Protein AF-A0A834PKC4-F1 (afdb_monomer_lite)

pLDDT: mean 79.78, std 15.88, range [33.0, 98.5]

Foldseek 3Di:
DDDDPDPPDDDDDWDWDPADDPLLCQFCVQAQHQDPPRDHHTDTDDDDDPDDDDDDDDDDDDPPPDDDDDDDDDDDDDDDDDDPVLSNDDQAAWADWDKAPWDKDFDDDDDPDDFGKIFIKIKIFTDDDLVFFQWKWKWKDKDWPDPDPPDDPPPDDDTHTDDIGSDRMDIRGGDIHGAADVPTKIKMKMKIHTQGPRRTGDDSVRIDIDMDIGHGDD

Structure (mmCIF, N/CA/C/O backbone):
data_AF-A0A834PKC4-F1
#
_entry.id   AF-A0A834PKC4-F1
#
loop_
_atom_site.group_PDB
_atom_site.id
_atom_site.type_symbol
_atom_site.label_atom_id
_atom_site.label_alt_id
_atom_site.label_comp_id
_atom_site.label_asym_id
_atom_site.label_entity_id
_atom_site.label_seq_id
_atom_site.pdbx_PDB_ins_code
_atom_site.Cartn_x
_atom_site.Cartn_y
_atom_site.Cartn_z
_atom_site.occupancy
_atom_site.B_iso_or_equiv
_atom_site.auth_seq_id
_atom_site.auth_comp_id
_atom_site.auth_asym_id
_atom_site.auth_atom_id
_atom_site.pdbx_PDB_model_num
ATOM 1 N N . MET A 1 1 ? -49.891 11.791 19.265 1.00 41.22 1 MET A N 1
ATOM 2 C CA . MET A 1 1 ? -48.703 10.969 18.957 1.00 41.22 1 MET A CA 1
ATOM 3 C C . MET A 1 1 ? -47.891 10.844 20.233 1.00 41.22 1 MET A C 1
ATOM 5 O O . MET A 1 1 ? -47.492 11.883 20.748 1.00 41.22 1 MET A O 1
ATOM 9 N N . PRO A 1 2 ? -47.728 9.642 20.800 1.00 39.84 2 PRO A N 1
ATOM 10 C CA . PRO A 1 2 ? -46.801 9.452 21.909 1.00 39.84 2 PRO A CA 1
ATOM 11 C C . PRO A 1 2 ? -45.357 9.636 21.403 1.00 39.84 2 PRO A C 1
ATOM 13 O O . PRO A 1 2 ? -45.098 9.370 20.225 1.00 39.84 2 PRO A O 1
ATOM 16 N N . PRO A 1 3 ? -44.422 10.110 22.243 1.00 45.22 3 PRO A N 1
ATOM 17 C CA . PRO A 1 3 ? -43.013 10.159 21.879 1.00 45.22 3 PRO A CA 1
ATOM 18 C C . PRO A 1 3 ? -42.488 8.734 21.660 1.00 45.22 3 PRO A C 1
ATOM 20 O O . PRO A 1 3 ? -42.794 7.826 22.432 1.00 45.22 3 PRO A O 1
ATOM 23 N N . SER A 1 4 ? -41.719 8.550 20.584 1.00 45.91 4 SER A N 1
ATOM 24 C CA . SER A 1 4 ? -40.957 7.327 20.309 1.00 45.91 4 SER A CA 1
ATOM 25 C C . SER A 1 4 ? -40.147 6.928 21.548 1.00 45.91 4 SER A C 1
ATOM 27 O O . SER A 1 4 ? -39.564 7.819 22.174 1.00 45.91 4 SER A O 1
ATOM 29 N N . PRO A 1 5 ? -40.069 5.634 21.916 1.00 46.75 5 PRO A N 1
ATOM 30 C CA . PRO A 1 5 ? -39.161 5.207 22.969 1.00 46.75 5 PRO A CA 1
ATOM 31 C C . PRO A 1 5 ? -37.746 5.643 22.587 1.00 46.75 5 PRO A C 1
ATOM 33 O O . PRO A 1 5 ? -37.310 5.439 21.453 1.00 46.75 5 PRO A O 1
ATOM 36 N N . ALA A 1 6 ? -37.065 6.309 23.518 1.00 50.81 6 ALA A N 1
ATOM 37 C CA . ALA A 1 6 ? -35.657 6.631 23.379 1.00 50.81 6 ALA A CA 1
ATOM 38 C C . ALA A 1 6 ? -34.903 5.322 23.127 1.00 50.81 6 ALA A C 1
ATOM 40 O O . ALA A 1 6 ? -35.025 4.389 23.923 1.00 50.81 6 ALA A O 1
ATOM 41 N N . GLU A 1 7 ? -34.165 5.245 22.019 1.00 50.69 7 GLU A N 1
ATOM 42 C CA . GLU A 1 7 ? -33.223 4.157 21.777 1.00 50.69 7 GLU A CA 1
ATOM 43 C C . GLU A 1 7 ? -32.269 4.105 22.975 1.00 50.69 7 GLU A C 1
ATOM 45 O O . GLU A 1 7 ? -31.420 4.976 23.171 1.00 50.69 7 GLU A O 1
ATOM 50 N N . THR A 1 8 ? -32.451 3.116 23.846 1.00 49.31 8 THR A N 1
ATOM 51 C CA . THR A 1 8 ? -31.577 2.863 24.987 1.00 49.31 8 THR A CA 1
ATOM 52 C C . THR A 1 8 ? -30.277 2.265 24.464 1.00 49.31 8 THR A C 1
ATOM 54 O O . THR A 1 8 ? -30.037 1.062 24.541 1.00 49.31 8 THR A O 1
ATOM 57 N N . GLY A 1 9 ? -29.424 3.119 23.896 1.00 59.81 9 GLY A N 1
ATOM 58 C CA . GLY A 1 9 ? -28.072 2.754 23.500 1.00 59.81 9 GLY A CA 1
ATOM 59 C C . GLY A 1 9 ? -27.293 2.256 24.717 1.00 59.81 9 GLY A C 1
ATOM 60 O O . GLY A 1 9 ? -27.027 3.011 25.655 1.00 59.81 9 GLY A O 1
ATOM 61 N N . SER A 1 10 ? -26.938 0.971 24.726 1.00 70.12 10 SER A N 1
ATOM 62 C CA . SER A 1 10 ? -26.064 0.405 25.753 1.00 70.12 10 SER A CA 1
ATOM 63 C C . SER A 1 10 ? -24.640 0.912 25.535 1.00 70.12 10 SER A C 1
ATOM 65 O O . SER A 1 10 ? -24.034 0.661 24.494 1.00 70.12 10 SER A O 1
ATOM 67 N N . ARG A 1 11 ? -24.095 1.645 26.511 1.00 76.62 11 ARG A N 1
ATOM 68 C CA . ARG A 1 11 ? -22.695 2.085 26.486 1.00 76.62 11 ARG A CA 1
ATOM 69 C C . ARG A 1 11 ? -21.809 0.982 27.042 1.00 76.62 11 ARG A C 1
ATOM 71 O O . ARG A 1 11 ? -21.933 0.619 28.210 1.00 76.62 11 ARG A O 1
ATOM 78 N N . GLN A 1 12 ? -20.883 0.495 26.226 1.00 77.81 12 GLN A N 1
ATOM 79 C CA . GLN A 1 12 ? -19.894 -0.491 26.648 1.00 77.81 12 GLN A CA 1
ATOM 80 C C . GLN A 1 12 ? -18.545 0.181 26.912 1.00 77.81 12 GLN A C 1
ATOM 82 O O . GLN A 1 12 ? -18.039 0.934 26.083 1.00 77.81 12 GLN A O 1
ATOM 87 N N . SER A 1 13 ? -17.964 -0.098 28.080 1.00 80.88 13 SER A N 1
ATOM 88 C CA . SER A 1 13 ? -16.590 0.286 28.403 1.00 80.88 13 SER A CA 1
ATOM 89 C C . SER A 1 13 ? -15.676 -0.893 28.100 1.00 80.88 13 SER A C 1
ATOM 91 O O . SER A 1 13 ? -15.811 -1.953 28.710 1.00 80.88 13 SER A O 1
ATOM 93 N N . LEU A 1 14 ? -14.777 -0.720 27.134 1.00 84.75 14 LEU A N 1
ATOM 94 C CA . LEU A 1 14 ? -13.896 -1.785 26.669 1.00 84.75 14 LEU A CA 1
ATOM 95 C C . LEU A 1 14 ? -12.545 -1.718 27.375 1.00 84.75 14 LEU A C 1
ATOM 97 O O . LEU A 1 14 ? -11.978 -0.643 27.579 1.00 84.75 14 LEU A O 1
ATOM 101 N N . GLN A 1 15 ? -12.009 -2.888 27.706 1.00 83.94 15 GLN A N 1
ATOM 102 C CA . GLN A 1 15 ? -10.646 -3.025 28.203 1.00 83.94 15 GLN A CA 1
ATOM 103 C C . GLN A 1 15 ? -9.714 -3.420 27.054 1.00 83.94 15 GLN A C 1
ATOM 105 O O . GLN A 1 15 ? -10.109 -4.207 26.190 1.00 83.94 15 GLN A O 1
ATOM 110 N N . PRO A 1 16 ? -8.486 -2.876 27.011 1.00 85.12 16 PRO A N 1
ATOM 111 C CA . PRO A 1 16 ? -7.530 -3.242 25.983 1.00 85.12 16 PRO A CA 1
ATOM 112 C C . PRO A 1 16 ? -7.091 -4.698 26.163 1.00 85.12 16 PRO A C 1
ATOM 114 O O . PRO A 1 16 ? -6.775 -5.142 27.271 1.00 85.12 16 PRO A O 1
ATOM 117 N N . LEU A 1 17 ? -7.024 -5.419 25.049 1.00 82.81 17 LEU A N 1
ATOM 118 C CA . LEU A 1 17 ? -6.468 -6.762 24.991 1.00 82.81 17 LEU A CA 1
ATOM 119 C C . LEU A 1 17 ? -4.980 -6.718 25.355 1.00 82.81 17 LEU A C 1
ATOM 121 O O . LEU A 1 17 ? -4.228 -5.896 24.830 1.00 82.81 17 LEU A O 1
ATOM 125 N N . GLN A 1 18 ? -4.557 -7.622 26.242 1.00 76.50 18 GLN A N 1
ATOM 126 C CA . GLN A 1 18 ? -3.145 -7.779 26.614 1.00 76.50 18 GLN A CA 1
ATOM 127 C C . GLN A 1 18 ? -2.354 -8.523 25.535 1.00 76.50 18 GLN A C 1
ATOM 129 O O . GLN A 1 18 ? -1.182 -8.241 25.308 1.00 76.50 18 GLN A O 1
ATOM 134 N N . VAL A 1 19 ? -3.011 -9.471 24.866 1.00 71.19 19 VAL A N 1
ATOM 135 C CA . VAL A 1 19 ? -2.454 -10.277 23.780 1.00 71.19 19 VAL A CA 1
ATOM 136 C C . VAL A 1 19 ? -3.507 -10.344 22.674 1.00 71.19 19 VAL A C 1
ATOM 138 O O . VAL A 1 19 ? -4.692 -10.498 22.983 1.00 71.19 19 VAL A O 1
ATOM 141 N N . PRO A 1 20 ? -3.124 -10.211 21.396 1.00 70.50 20 PRO A N 1
ATOM 142 C CA . PRO A 1 20 ? -4.059 -10.401 20.296 1.00 70.50 20 PRO A CA 1
ATOM 143 C C . PRO A 1 20 ? -4.623 -11.833 20.270 1.00 70.50 20 PRO A C 1
ATOM 145 O O . PRO A 1 20 ? -3.893 -12.778 20.583 1.00 70.50 20 PRO A O 1
ATOM 148 N N . PRO A 1 21 ? -5.879 -12.036 19.828 1.00 72.88 21 PRO A N 1
ATOM 149 C CA . PRO A 1 21 ? -6.411 -13.374 19.593 1.00 72.88 21 PRO A CA 1
ATOM 150 C C . PRO A 1 21 ? -5.498 -14.148 18.636 1.00 72.88 21 PRO A C 1
ATOM 152 O O . PRO A 1 21 ? -5.042 -13.594 17.637 1.00 72.88 21 PRO A O 1
ATOM 155 N N . THR A 1 22 ? -5.235 -15.430 18.906 1.00 71.88 22 THR A N 1
ATOM 156 C CA . THR A 1 22 ? -4.208 -16.220 18.194 1.00 71.88 22 THR A CA 1
ATOM 157 C C . THR A 1 22 ? -4.381 -16.201 16.675 1.00 71.88 22 THR A C 1
ATOM 159 O O . THR A 1 22 ? -3.409 -16.055 15.940 1.00 71.88 22 THR A O 1
ATOM 162 N N . LYS A 1 23 ? -5.627 -16.275 16.191 1.00 71.25 23 LYS A N 1
ATOM 163 C CA . LYS A 1 23 ? -5.936 -16.232 14.752 1.00 71.25 23 LYS A CA 1
ATOM 164 C C . LYS A 1 23 ? -5.667 -14.862 14.114 1.00 71.25 23 LYS A C 1
ATOM 166 O O . LYS A 1 23 ? -5.425 -14.777 12.916 1.00 71.25 23 LYS A O 1
ATOM 171 N N . LEU A 1 24 ? -5.662 -13.803 14.921 1.00 73.06 24 LEU A N 1
ATOM 172 C CA . LEU A 1 24 ? -5.385 -12.429 14.516 1.00 73.06 24 LEU A CA 1
ATOM 173 C C . LEU A 1 24 ? -3.942 -12.014 14.802 1.00 73.06 24 LEU A C 1
ATOM 175 O O . LEU A 1 24 ? -3.566 -10.903 14.447 1.00 73.06 24 LEU A O 1
ATOM 179 N N . ALA A 1 25 ? -3.109 -12.875 15.396 1.00 71.12 25 ALA A N 1
ATOM 180 C CA . ALA A 1 25 ? -1.737 -12.536 15.780 1.00 71.12 25 ALA A CA 1
ATOM 181 C C . ALA A 1 25 ? -0.885 -12.040 14.598 1.00 71.12 25 ALA A C 1
ATOM 183 O O . ALA A 1 25 ? -0.037 -11.171 14.778 1.00 71.12 25 ALA A O 1
ATOM 184 N N . ARG A 1 26 ? -1.159 -12.510 13.373 1.00 66.31 26 ARG A N 1
ATOM 185 C CA . ARG A 1 26 ? -0.503 -12.007 12.152 1.00 66.31 26 ARG A CA 1
ATOM 186 C C . ARG A 1 26 ? -0.765 -10.515 11.878 1.00 66.31 26 ARG A C 1
ATOM 188 O O . ARG A 1 26 ? 0.066 -9.864 11.258 1.00 66.31 26 ARG A O 1
ATOM 195 N N . TRP A 1 27 ? -1.891 -9.976 12.349 1.00 67.69 27 TRP A N 1
ATOM 196 C CA . TRP A 1 27 ? -2.332 -8.591 12.125 1.00 67.69 27 TRP A CA 1
ATOM 197 C C . TRP A 1 27 ? -2.190 -7.728 13.376 1.00 67.69 27 TRP A C 1
ATOM 199 O O . TRP A 1 27 ? -1.753 -6.582 13.334 1.00 67.69 27 TRP A O 1
ATOM 209 N N . ALA A 1 28 ? -2.537 -8.320 14.509 1.00 70.00 28 ALA A N 1
ATOM 210 C CA . ALA A 1 28 ? -2.620 -7.706 15.817 1.00 70.00 28 ALA A CA 1
ATOM 211 C C . ALA A 1 28 ? -1.374 -8.016 16.676 1.00 70.00 28 ALA A C 1
ATOM 213 O O . ALA A 1 28 ? -1.313 -7.650 17.844 1.00 70.00 28 ALA A O 1
ATOM 214 N N . GLY A 1 29 ? -0.340 -8.648 16.106 1.00 65.69 29 GLY A N 1
ATOM 215 C CA . GLY A 1 29 ? 0.898 -9.040 16.797 1.00 65.69 29 GLY A CA 1
ATOM 216 C C . GLY A 1 29 ? 1.658 -7.893 17.466 1.00 65.69 29 GLY A C 1
ATOM 217 O O . GLY A 1 29 ? 2.464 -8.132 18.358 1.00 65.69 29 GLY A O 1
ATOM 218 N N . ARG A 1 30 ? 1.375 -6.647 17.068 1.00 69.81 30 ARG A N 1
ATOM 219 C CA . ARG A 1 30 ? 1.953 -5.428 17.653 1.00 69.81 30 ARG A CA 1
ATOM 220 C C . ARG A 1 30 ? 1.010 -4.696 18.617 1.00 69.81 30 ARG A C 1
ATOM 222 O O . ARG A 1 30 ? 1.368 -3.628 19.106 1.00 69.81 30 ARG A O 1
ATOM 229 N N . CYS A 1 31 ? -0.188 -5.222 18.890 1.00 74.94 31 CYS A N 1
ATOM 230 C CA . CYS A 1 31 ? -1.100 -4.627 19.870 1.00 74.94 31 CYS A CA 1
ATOM 231 C C . CYS A 1 31 ? -0.425 -4.583 21.248 1.00 74.94 31 CYS A C 1
ATOM 233 O O . CYS A 1 31 ? 0.175 -5.558 21.690 1.00 74.94 31 CYS A O 1
ATOM 235 N N . GLY A 1 32 ? -0.502 -3.433 21.911 1.00 71.19 32 GLY A N 1
ATOM 236 C CA . GLY A 1 32 ? 0.151 -3.177 23.193 1.00 71.19 32 GLY A CA 1
ATOM 237 C C . GLY A 1 32 ? 1.653 -2.891 23.094 1.00 71.19 32 GLY A C 1
ATOM 238 O O . GLY A 1 32 ? 2.234 -2.440 24.078 1.00 71.19 32 GLY A O 1
ATOM 239 N N . GLN A 1 33 ? 2.283 -3.087 21.929 1.00 74.12 33 GLN A N 1
ATOM 240 C CA . GLN A 1 33 ? 3.710 -2.837 21.741 1.00 74.12 33 GLN A CA 1
ATOM 241 C C . GLN A 1 33 ? 3.982 -1.418 21.216 1.00 74.12 33 GLN A C 1
ATOM 243 O O . GLN A 1 33 ? 3.206 -0.890 20.410 1.00 74.12 33 GLN A O 1
ATOM 248 N N . PRO A 1 34 ? 5.106 -0.795 21.615 1.00 78.81 34 PRO A N 1
ATOM 249 C CA . PRO A 1 34 ? 5.558 0.453 21.018 1.00 78.81 34 PRO A CA 1
ATOM 250 C C . PRO A 1 34 ? 5.833 0.295 19.516 1.00 78.81 34 PRO A C 1
ATOM 252 O O . PRO A 1 34 ? 6.519 -0.625 19.061 1.00 78.81 34 PRO A O 1
ATOM 255 N N . LEU A 1 35 ? 5.309 1.227 18.732 1.00 77.88 35 LEU A N 1
ATOM 256 C CA . LEU A 1 35 ? 5.615 1.416 17.324 1.00 77.88 35 LEU A CA 1
ATOM 257 C C . LEU A 1 35 ? 6.712 2.483 17.163 1.00 77.88 35 LEU A C 1
ATOM 259 O O . LEU A 1 35 ? 7.095 3.184 18.103 1.00 77.88 35 LEU A O 1
ATOM 263 N N . SER A 1 36 ? 7.225 2.627 15.940 1.00 78.50 36 SER A N 1
ATOM 264 C CA . SER A 1 36 ? 8.202 3.667 15.603 1.00 78.50 36 SER A CA 1
ATOM 265 C C . SER A 1 36 ? 7.669 5.058 15.949 1.00 78.50 36 SER A C 1
ATOM 267 O O . SER A 1 36 ? 6.513 5.359 15.659 1.00 78.50 36 SER A O 1
ATOM 269 N N . GLY A 1 37 ? 8.511 5.917 16.523 1.00 80.94 37 GLY A N 1
ATOM 270 C CA . GLY A 1 37 ? 8.122 7.287 16.876 1.00 80.94 37 GLY A CA 1
ATOM 271 C C . GLY A 1 37 ? 7.228 7.398 18.116 1.00 80.94 37 GLY A C 1
ATOM 272 O O . GLY A 1 37 ? 6.557 8.411 18.277 1.00 80.94 37 GLY A O 1
ATOM 273 N N . GLY A 1 38 ? 7.194 6.373 18.977 1.00 84.44 38 GLY A N 1
ATOM 274 C CA . GLY A 1 38 ? 6.465 6.408 20.252 1.00 84.44 38 GLY A CA 1
ATOM 275 C C . GLY A 1 38 ? 4.956 6.176 20.136 1.00 84.44 38 GLY A C 1
ATOM 276 O O . GLY A 1 38 ? 4.241 6.301 21.128 1.00 84.44 38 GLY A O 1
ATOM 277 N N . TRP A 1 39 ? 4.461 5.826 18.946 1.00 87.25 39 TRP A N 1
ATOM 278 C CA . TRP A 1 39 ? 3.071 5.425 18.742 1.00 87.25 39 TRP A CA 1
ATOM 279 C C . TRP A 1 39 ? 2.774 4.101 19.450 1.00 87.25 39 TRP A C 1
ATOM 281 O O . TRP A 1 39 ? 3.638 3.236 19.545 1.00 87.25 39 TRP A O 1
ATOM 291 N N . ILE A 1 40 ? 1.545 3.917 19.927 1.00 84.75 40 ILE A N 1
ATOM 292 C CA . ILE A 1 40 ? 1.094 2.666 20.547 1.00 84.75 40 ILE A CA 1
ATOM 293 C C . ILE A 1 40 ? -0.209 2.266 19.871 1.00 84.75 40 ILE A C 1
ATOM 295 O O . ILE A 1 40 ? -1.131 3.075 19.781 1.00 84.75 40 ILE A O 1
ATOM 299 N N . GLN A 1 41 ? -0.296 1.014 19.431 1.00 84.56 41 GLN A N 1
ATOM 300 C CA . GLN A 1 41 ? -1.545 0.431 18.954 1.00 84.56 41 GLN A CA 1
ATOM 301 C C . GLN A 1 41 ? -2.208 -0.329 20.099 1.00 84.56 41 GLN A C 1
ATOM 303 O O . GLN A 1 41 ? -1.561 -1.129 20.773 1.00 84.56 41 GLN A O 1
ATOM 308 N N . ARG A 1 42 ? -3.502 -0.102 20.323 1.00 86.44 42 ARG A N 1
ATOM 309 C CA . ARG A 1 42 ? -4.305 -0.870 21.282 1.00 86.44 42 ARG A CA 1
ATOM 310 C C . ARG A 1 42 ? -5.474 -1.507 20.564 1.00 86.44 42 ARG A C 1
ATOM 312 O O . ARG A 1 42 ? -6.041 -0.915 19.654 1.00 86.44 42 ARG A O 1
ATOM 319 N N . CYS A 1 43 ? -5.805 -2.714 20.991 1.00 85.19 43 CYS A N 1
ATOM 320 C CA . CYS A 1 43 ? -6.824 -3.535 20.367 1.00 85.19 43 CYS A CA 1
ATOM 321 C C . CYS A 1 43 ? -7.857 -3.875 21.431 1.00 85.19 43 CYS A C 1
ATOM 323 O O . CYS A 1 43 ? -7.501 -4.147 22.577 1.00 85.19 43 CYS A O 1
ATOM 325 N N . TYR A 1 44 ? -9.123 -3.798 21.056 1.00 87.44 44 TYR A N 1
ATOM 326 C CA . TYR A 1 44 ? -10.259 -3.985 21.942 1.00 87.44 44 TYR A CA 1
ATOM 327 C C . TYR A 1 44 ? -11.175 -4.992 21.268 1.00 87.44 44 TYR A C 1
ATOM 329 O O . TYR A 1 44 ? -11.467 -4.853 20.082 1.00 87.44 44 TYR A O 1
ATOM 337 N N . GLU A 1 45 ? -11.594 -6.012 22.004 1.00 86.75 45 GLU A N 1
ATOM 338 C CA . GLU A 1 45 ? -12.605 -6.942 21.518 1.00 86.75 45 GLU A CA 1
ATOM 339 C C . GLU A 1 45 ? -13.977 -6.450 21.959 1.00 86.75 45 GLU A C 1
ATOM 341 O O . GLU A 1 45 ? -14.179 -6.083 23.119 1.00 86.75 45 GLU A O 1
ATOM 346 N N . VAL A 1 46 ? -14.920 -6.448 21.024 1.00 85.62 46 VAL A N 1
ATOM 347 C CA . VAL A 1 46 ? -16.316 -6.152 21.304 1.00 85.62 46 VAL A CA 1
ATOM 348 C C . VAL A 1 46 ? -17.177 -7.240 20.673 1.00 85.62 46 VAL A C 1
ATOM 350 O O . VAL A 1 46 ? -17.077 -7.510 19.480 1.00 85.62 46 VAL A O 1
ATOM 353 N N . SER A 1 47 ? -18.014 -7.891 21.481 1.00 84.12 47 SER A N 1
ATOM 354 C CA . SER A 1 47 ? -18.968 -8.894 21.004 1.00 84.12 47 SER A CA 1
ATOM 355 C C . SER A 1 47 ? -20.372 -8.305 21.061 1.00 84.12 47 SER A C 1
ATOM 357 O O . SER A 1 47 ? -21.027 -8.307 22.104 1.00 84.12 47 SER A O 1
ATOM 359 N N . LEU A 1 48 ? -20.814 -7.747 19.935 1.00 79.00 48 LEU A N 1
ATOM 360 C CA . LEU A 1 48 ? -22.162 -7.210 19.764 1.00 79.00 48 LEU A CA 1
ATOM 361 C C . LEU A 1 48 ? -22.978 -8.184 18.915 1.00 79.00 48 LEU A C 1
ATOM 363 O O . LEU A 1 48 ? -22.534 -8.603 17.850 1.00 79.00 48 LEU A O 1
ATOM 367 N N . ARG A 1 49 ? -24.181 -8.545 19.366 1.00 82.25 49 ARG A N 1
ATOM 368 C CA . ARG A 1 49 ? -25.114 -9.383 18.598 1.00 82.25 49 ARG A CA 1
ATOM 369 C C . ARG A 1 49 ? -26.407 -8.619 18.376 1.00 82.25 49 ARG A C 1
ATOM 371 O O . ARG A 1 49 ? -27.040 -8.212 19.342 1.00 82.25 49 ARG A O 1
ATOM 378 N N . GLY A 1 50 ? -26.792 -8.443 17.113 1.00 84.06 50 GLY A N 1
ATOM 379 C CA . GLY A 1 50 ? -28.019 -7.723 16.758 1.00 84.06 50 GLY A CA 1
ATOM 380 C C . GLY A 1 50 ? -27.998 -6.239 17.139 1.00 84.06 50 GLY A C 1
ATOM 381 O O . GLY A 1 50 ? -29.053 -5.662 17.378 1.00 84.06 50 GLY A O 1
ATOM 382 N N . CYS A 1 51 ? -26.815 -5.625 17.228 1.00 84.88 51 CYS A N 1
ATOM 383 C CA . CYS A 1 51 ? -26.661 -4.201 17.517 1.00 84.88 51 CYS A CA 1
ATOM 384 C C . CYS A 1 51 ? -26.001 -3.485 16.338 1.00 84.88 51 CYS A C 1
ATOM 386 O O . CYS A 1 51 ? -25.195 -4.076 15.620 1.00 84.88 51 CYS A O 1
ATOM 388 N N . LEU A 1 52 ? -26.299 -2.196 16.197 1.00 84.31 52 LEU A N 1
ATOM 389 C CA . LEU A 1 52 ? -25.575 -1.283 15.321 1.00 84.31 52 LEU A CA 1
ATOM 390 C C . LEU A 1 52 ? -24.674 -0.396 16.182 1.00 84.31 52 LEU A C 1
ATOM 392 O O . LEU A 1 52 ? -25.132 0.189 17.163 1.00 84.31 52 LEU A O 1
ATOM 396 N N . LEU A 1 53 ? -23.400 -0.285 15.811 1.00 86.75 53 LEU A N 1
ATOM 397 C CA . LEU A 1 53 ? -22.516 0.708 16.405 1.00 86.75 53 LEU A CA 1
ATOM 398 C C . LEU A 1 53 ? -22.887 2.088 15.849 1.00 86.75 53 LEU A C 1
ATOM 400 O O . LEU A 1 53 ? -22.671 2.347 14.668 1.00 86.75 53 LEU A O 1
ATOM 404 N N . GLN A 1 54 ? -23.453 2.948 16.694 1.00 87.75 54 GLN A N 1
ATOM 405 C CA . GLN A 1 54 ? -23.823 4.315 16.313 1.00 87.75 54 GLN A CA 1
ATOM 406 C C . GLN A 1 54 ? -22.656 5.289 16.513 1.00 87.75 54 GLN A C 1
ATOM 408 O O . GLN A 1 54 ? -22.290 6.006 15.588 1.00 87.75 54 GLN A O 1
ATOM 413 N N . ASP A 1 55 ? -22.031 5.257 17.693 1.00 88.25 55 ASP A N 1
ATOM 414 C CA . ASP A 1 55 ? -21.019 6.233 18.095 1.00 88.25 55 ASP A CA 1
ATOM 415 C C . ASP A 1 55 ? -19.798 5.578 18.750 1.00 88.25 55 ASP A C 1
ATOM 417 O O . ASP A 1 55 ? -19.895 4.558 19.439 1.00 88.25 55 ASP A O 1
ATOM 421 N N . LEU A 1 56 ? -18.641 6.227 18.591 1.00 89.38 56 LEU A N 1
ATOM 422 C CA . LEU A 1 56 ? -17.393 5.900 19.278 1.00 89.38 56 LEU A CA 1
ATOM 423 C C . LEU A 1 56 ? -16.929 7.100 20.102 1.00 89.38 56 LEU A C 1
ATOM 425 O O . LEU A 1 56 ? -16.780 8.204 19.582 1.00 89.38 56 LEU A O 1
ATOM 429 N N . PHE A 1 57 ? -16.645 6.867 21.382 1.00 87.75 57 PHE A N 1
ATOM 430 C CA . PHE A 1 57 ? -16.195 7.903 22.308 1.00 87.75 57 PHE A CA 1
ATOM 431 C C . PHE A 1 57 ? -14.796 7.590 22.831 1.00 87.75 57 PHE A C 1
ATOM 433 O O . PHE A 1 57 ? -14.515 6.467 23.250 1.00 87.75 57 PHE A O 1
ATOM 440 N N . VAL A 1 58 ? -13.937 8.609 22.879 1.00 87.12 58 VAL A N 1
ATOM 441 C CA . VAL A 1 58 ? -12.657 8.558 23.592 1.00 87.12 58 VAL A CA 1
ATOM 442 C C . VAL A 1 58 ? -12.758 9.490 24.787 1.00 87.12 58 VAL A C 1
ATOM 444 O O . VAL A 1 58 ? -12.874 10.703 24.630 1.00 87.12 58 VAL A O 1
ATOM 447 N N . ASN A 1 59 ? -12.728 8.915 25.986 1.00 86.25 59 ASN A N 1
ATOM 448 C CA . ASN A 1 59 ? -12.845 9.670 27.226 1.00 86.25 59 ASN A CA 1
ATOM 449 C C . ASN A 1 59 ? -11.472 9.850 27.869 1.00 86.25 59 ASN A C 1
ATOM 451 O O . ASN A 1 59 ? -10.761 8.878 28.125 1.00 86.25 59 ASN A O 1
ATOM 455 N N . PHE A 1 60 ? -11.134 11.099 28.176 1.00 83.94 60 PHE A N 1
ATOM 456 C CA . PHE A 1 60 ? -9.948 11.450 28.943 1.00 83.94 60 PHE A CA 1
ATOM 457 C C . PHE A 1 60 ? -10.385 11.863 30.342 1.00 83.94 60 PHE A C 1
ATOM 459 O O . PHE A 1 60 ? -11.122 12.831 30.516 1.00 83.94 60 PHE A O 1
ATOM 466 N N . SER A 1 61 ? -9.937 11.117 31.344 1.00 83.12 61 SER A N 1
ATOM 467 C CA . SER A 1 61 ? -10.222 11.397 32.746 1.00 83.12 61 SER A CA 1
ATOM 468 C C . SER A 1 61 ? -8.926 11.529 33.524 1.00 83.12 61 SER A C 1
ATOM 470 O O . SER A 1 61 ? -7.979 10.770 33.313 1.00 83.12 61 SER A O 1
ATOM 472 N N . ARG A 1 62 ? -8.900 12.473 34.460 1.00 79.88 62 ARG A N 1
ATOM 473 C CA . ARG A 1 62 ? -7.770 12.653 35.367 1.00 79.88 62 ARG A CA 1
ATOM 474 C C . ARG A 1 62 ? -7.716 11.495 36.381 1.00 79.88 62 ARG A C 1
ATOM 476 O O . ARG A 1 62 ? -8.783 11.043 36.809 1.00 79.88 62 ARG A O 1
ATOM 483 N N . PRO A 1 63 ? -6.528 11.012 36.790 1.00 79.81 63 PRO A N 1
ATOM 484 C CA . PRO A 1 63 ? -6.431 10.036 37.869 1.00 79.81 63 PRO A CA 1
ATOM 485 C C . PRO A 1 63 ? -7.122 10.532 39.153 1.00 79.81 63 PRO A C 1
ATOM 487 O O . PRO A 1 63 ? -7.065 11.725 39.459 1.00 79.81 63 PRO A O 1
ATOM 490 N N . PRO A 1 64 ? -7.767 9.656 39.939 1.00 79.94 64 PRO A N 1
ATOM 491 C CA . PRO A 1 64 ? -8.373 10.061 41.204 1.00 79.94 64 PRO A CA 1
ATOM 492 C C . PRO A 1 64 ? -7.342 10.713 42.145 1.00 79.94 64 PRO A C 1
ATOM 494 O O . PRO A 1 64 ? -6.265 10.165 42.362 1.00 79.94 64 PRO A O 1
ATOM 497 N N . GLY A 1 65 ? -7.668 11.876 42.723 1.00 78.81 65 GLY A N 1
ATOM 498 C CA . GLY A 1 65 ? -6.847 12.543 43.753 1.00 78.81 65 GLY A CA 1
ATOM 499 C C . GLY A 1 65 ? -5.894 13.646 43.269 1.00 78.81 65 GLY A C 1
ATOM 500 O O . GLY A 1 65 ? -5.319 14.368 44.083 1.00 78.81 65 GLY A O 1
ATOM 501 N N . SER A 1 66 ? -5.760 13.852 41.964 1.00 79.00 66 SER A N 1
ATOM 502 C CA . SER A 1 66 ? -4.955 14.936 41.379 1.00 79.00 66 SER A CA 1
ATOM 503 C C . SER A 1 66 ? -5.626 16.314 41.521 1.00 79.00 66 SER A C 1
ATOM 505 O O . SER A 1 66 ? -6.719 16.543 40.995 1.00 79.00 66 SER A O 1
ATOM 507 N N . ARG A 1 67 ? -4.956 17.248 42.209 1.00 74.75 67 ARG A N 1
ATOM 508 C CA . ARG A 1 67 ? -5.505 18.570 42.577 1.00 74.75 67 ARG A CA 1
ATOM 509 C C . ARG A 1 67 ? -5.098 19.724 41.653 1.00 74.75 67 ARG A C 1
ATOM 511 O O . ARG A 1 67 ? -5.741 20.765 41.696 1.00 74.75 67 ARG A O 1
ATOM 518 N N . LYS A 1 68 ? -4.052 19.564 40.836 1.00 74.94 68 LYS A N 1
ATOM 519 C CA . LYS A 1 68 ? -3.553 20.613 39.931 1.00 74.94 68 LYS A CA 1
ATOM 520 C C . LYS A 1 68 ? -4.065 20.419 38.510 1.00 74.94 68 LYS A C 1
ATOM 522 O O . LYS A 1 68 ? -4.272 19.294 38.065 1.00 74.94 68 LYS A O 1
ATOM 527 N N . GLU A 1 69 ? -4.298 21.532 37.829 1.00 73.19 69 GLU A N 1
ATOM 528 C CA . GLU A 1 69 ? -4.529 21.544 36.391 1.00 73.19 69 GLU A CA 1
ATOM 529 C C . GLU A 1 69 ? -3.221 21.213 35.671 1.00 73.19 69 GLU A C 1
ATOM 531 O O . GLU A 1 69 ? -2.193 21.840 35.915 1.00 73.19 69 GLU A O 1
ATOM 536 N N . GLU A 1 70 ? -3.254 20.173 34.843 1.00 75.50 70 GLU A N 1
ATOM 537 C CA . GLU A 1 70 ? -2.104 19.687 34.088 1.00 75.50 70 GLU A CA 1
ATOM 538 C C . GLU A 1 70 ? -2.424 19.801 32.601 1.00 75.50 70 GLU A C 1
ATOM 540 O O . GLU A 1 70 ? -3.485 19.366 32.147 1.00 75.50 70 GLU A O 1
ATOM 545 N N . SER A 1 71 ? -1.506 20.391 31.838 1.00 82.81 71 SER A N 1
ATOM 546 C CA . SER A 1 71 ? -1.589 20.392 30.382 1.00 82.81 71 SER A CA 1
ATOM 547 C C . SER A 1 71 ? -1.376 18.972 29.865 1.00 82.81 71 SER A C 1
ATOM 549 O O . SER A 1 71 ? -0.345 18.362 30.152 1.00 82.81 71 SER A O 1
ATOM 551 N N . PHE A 1 72 ? -2.313 18.466 29.066 1.00 82.75 72 PHE A N 1
ATOM 552 C CA . PHE A 1 72 ? -2.199 17.157 28.433 1.00 82.75 72 PHE A CA 1
ATOM 553 C C . PHE A 1 72 ? -2.266 17.296 26.911 1.00 82.75 72 PHE A C 1
ATOM 555 O O . PHE A 1 72 ? -3.000 18.128 26.379 1.00 82.75 72 PHE A O 1
ATOM 562 N N . ALA A 1 73 ? -1.507 16.455 26.214 1.00 85.69 73 ALA A N 1
ATOM 563 C CA . ALA A 1 73 ? -1.593 16.307 24.772 1.00 85.69 73 ALA A CA 1
ATOM 564 C C . ALA A 1 73 ? -1.723 14.822 24.436 1.00 85.69 73 ALA A C 1
ATOM 566 O O . ALA A 1 73 ? -0.891 14.010 24.838 1.00 85.69 73 ALA A O 1
ATOM 567 N N . CYS A 1 74 ? -2.753 14.467 23.672 1.00 85.31 74 CYS A N 1
ATOM 568 C CA . CYS A 1 74 ? -2.900 13.140 23.092 1.00 85.31 74 CYS A CA 1
ATOM 569 C C . CYS A 1 74 ? -3.038 13.270 21.582 1.00 85.31 74 CYS A C 1
ATOM 571 O O . CYS A 1 74 ? -3.815 14.080 21.080 1.00 85.31 74 CYS A O 1
ATOM 573 N N . ARG A 1 75 ? -2.252 12.470 20.862 1.00 90.12 75 ARG A N 1
ATOM 574 C CA . ARG A 1 75 ? -2.354 12.330 19.414 1.00 90.12 75 ARG A CA 1
ATOM 575 C C . ARG A 1 75 ? -3.003 10.993 19.126 1.00 90.12 75 ARG A C 1
ATOM 577 O O . ARG A 1 75 ? -2.475 9.954 19.515 1.00 90.12 75 ARG A O 1
ATOM 584 N N . LEU A 1 76 ? -4.132 11.039 18.438 1.00 89.94 76 LEU A N 1
ATOM 585 C CA . LEU A 1 76 ? -4.843 9.861 17.982 1.00 89.94 76 LEU A CA 1
ATOM 586 C C . LEU A 1 76 ? -4.660 9.760 16.474 1.00 89.94 76 LEU A C 1
ATOM 588 O O . LEU A 1 76 ? -5.155 10.605 15.735 1.00 89.94 76 LEU A O 1
ATOM 592 N N . GLY A 1 77 ? -3.870 8.781 16.040 1.00 88.69 77 GLY A N 1
ATOM 593 C CA . GLY A 1 77 ? -3.552 8.605 14.624 1.00 88.69 77 GLY A CA 1
ATOM 594 C C . GLY A 1 77 ? -4.656 7.874 13.871 1.00 88.69 77 GLY A C 1
ATOM 595 O O . GLY A 1 77 ? -4.975 8.232 12.743 1.00 88.69 77 GLY A O 1
ATOM 596 N N . GLU A 1 78 ? -5.246 6.861 14.504 1.00 86.88 78 GLU A N 1
ATOM 597 C CA . GLU A 1 78 ? -6.214 5.980 13.868 1.00 86.88 78 GLU A CA 1
ATOM 598 C C . GLU A 1 78 ? -7.146 5.351 14.912 1.00 86.88 78 GLU A C 1
ATOM 600 O O . GLU A 1 78 ? -6.700 4.922 15.978 1.00 86.88 78 GLU A O 1
ATOM 605 N N . ILE A 1 79 ? -8.440 5.300 14.588 1.00 88.69 79 ILE A N 1
ATOM 606 C CA . ILE A 1 79 ? -9.423 4.418 15.221 1.00 88.69 79 ILE A CA 1
ATOM 607 C C . ILE A 1 79 ? -10.080 3.634 14.096 1.00 88.69 79 ILE A C 1
ATOM 609 O O . ILE A 1 79 ? -10.563 4.226 13.131 1.00 88.69 79 ILE A O 1
ATOM 613 N N . GLN A 1 80 ? -10.125 2.316 14.238 1.00 84.81 80 GLN A N 1
ATOM 614 C CA . GLN A 1 80 ? -10.814 1.442 13.304 1.00 84.81 80 GLN A CA 1
ATOM 615 C C . GLN A 1 80 ? -11.671 0.439 14.065 1.00 84.81 80 GLN A C 1
ATOM 617 O O . GLN A 1 80 ? -11.290 -0.046 15.131 1.00 84.81 80 GLN A O 1
ATOM 622 N N . VAL A 1 81 ? -12.824 0.130 13.482 1.00 86.69 81 VAL A N 1
ATOM 623 C CA . VAL A 1 81 ? -13.688 -0.970 13.897 1.00 86.69 81 VAL A CA 1
ATOM 624 C C . VAL A 1 81 ? -13.759 -1.914 12.717 1.00 86.69 81 VAL A C 1
ATOM 626 O O . VAL A 1 81 ? -14.129 -1.511 11.616 1.00 86.69 81 VAL A O 1
ATOM 629 N N . VAL A 1 82 ? -13.339 -3.148 12.950 1.00 82.75 82 VAL A N 1
ATOM 630 C CA . VAL A 1 82 ? -13.200 -4.171 11.920 1.00 82.75 82 VAL A CA 1
ATOM 631 C C . VAL A 1 82 ? -13.933 -5.419 12.368 1.00 82.75 82 VAL A C 1
ATOM 633 O O . VAL A 1 82 ? -14.008 -5.708 13.564 1.00 82.75 82 VAL A O 1
ATOM 636 N N . ASP A 1 83 ? -14.480 -6.140 11.401 1.00 81.75 83 ASP A N 1
ATOM 637 C CA . ASP A 1 83 ? -15.038 -7.456 11.650 1.00 81.75 83 ASP A CA 1
ATOM 638 C C . ASP A 1 83 ? -13.893 -8.457 11.851 1.00 81.75 83 ASP A C 1
ATOM 640 O O . ASP A 1 83 ? -12.943 -8.507 11.069 1.00 81.75 83 ASP A O 1
ATOM 644 N N . ALA A 1 84 ? -13.957 -9.248 12.920 1.00 80.00 84 ALA A N 1
ATOM 645 C CA . ALA A 1 84 ? -12.915 -10.224 13.214 1.00 80.00 84 ALA A CA 1
ATOM 646 C C . ALA A 1 84 ? -12.825 -11.291 12.113 1.00 80.00 84 ALA A C 1
ATOM 648 O O . ALA A 1 84 ? -11.724 -11.753 11.810 1.00 80.00 84 ALA A O 1
ATOM 649 N N . ASP A 1 85 ? -13.952 -11.641 11.488 1.00 80.00 85 ASP A N 1
ATOM 650 C CA . ASP A 1 85 ? -13.984 -12.628 10.412 1.00 80.00 85 ASP A CA 1
ATOM 651 C C . ASP A 1 85 ? -13.389 -12.070 9.109 1.00 80.00 85 ASP A C 1
ATOM 653 O O . ASP A 1 85 ? -12.695 -12.803 8.397 1.00 80.00 85 ASP A O 1
ATOM 657 N N . SER A 1 86 ? -13.540 -10.766 8.828 1.00 76.56 86 SER A N 1
ATOM 658 C CA . SER A 1 86 ? -12.902 -10.135 7.659 1.00 76.56 86 SER A CA 1
ATOM 659 C C . SER A 1 86 ? -11.374 -10.156 7.749 1.00 76.56 86 SER A C 1
ATOM 661 O O . SER A 1 86 ? -10.696 -10.352 6.742 1.00 76.56 86 SER A O 1
ATOM 663 N N . LEU A 1 87 ? -10.818 -10.076 8.962 1.00 74.88 87 LEU A N 1
ATOM 664 C CA . LEU A 1 87 ? -9.380 -10.229 9.199 1.00 74.88 87 LEU A CA 1
ATOM 665 C C . LEU A 1 87 ? -8.877 -11.661 8.951 1.00 74.88 87 LEU A C 1
ATOM 667 O O . LEU A 1 87 ? -7.683 -11.870 8.732 1.00 74.88 87 LEU A O 1
ATOM 671 N N . LEU A 1 88 ? -9.748 -12.667 9.019 1.00 76.81 88 LEU A N 1
ATOM 672 C CA . LEU A 1 88 ? -9.384 -14.060 8.747 1.00 76.81 88 LEU A CA 1
ATOM 673 C C 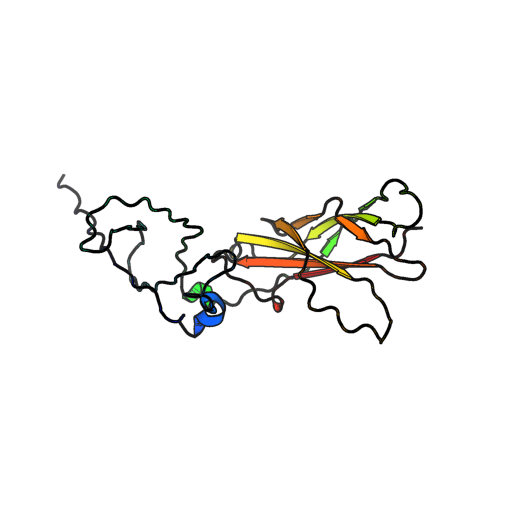. LEU A 1 88 ? -9.510 -14.423 7.268 1.00 76.81 88 LEU A C 1
ATOM 675 O O . LEU A 1 88 ? -9.004 -15.473 6.864 1.00 76.81 88 LEU A O 1
ATOM 679 N N . ALA A 1 89 ? -10.151 -13.570 6.466 1.00 77.25 89 ALA A N 1
ATOM 680 C CA . ALA A 1 89 ? -10.267 -13.787 5.038 1.00 77.25 89 ALA A CA 1
ATOM 681 C C . ALA A 1 89 ? -8.868 -13.866 4.395 1.00 77.25 89 ALA A C 1
ATOM 683 O O . ALA A 1 89 ? -7.968 -13.089 4.741 1.00 77.25 89 ALA A O 1
ATOM 684 N N . PRO A 1 90 ? -8.648 -14.813 3.467 1.00 76.94 90 PRO A N 1
ATOM 685 C CA . PRO A 1 90 ? -7.391 -14.888 2.747 1.00 76.94 90 PRO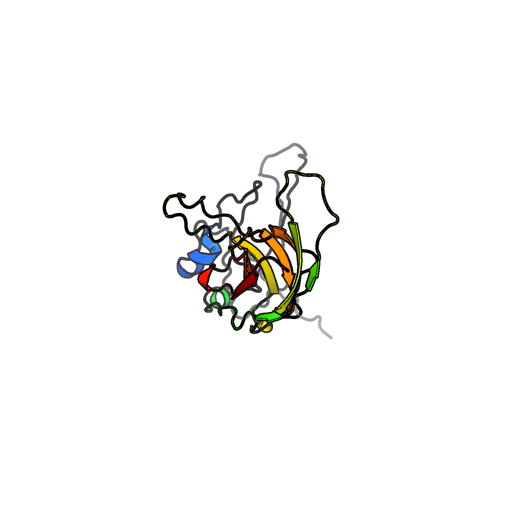 A CA 1
ATOM 686 C C . PRO A 1 90 ? -7.186 -13.598 1.955 1.00 76.94 90 PRO A C 1
ATOM 688 O O . PRO A 1 90 ? -8.099 -13.091 1.301 1.00 76.94 90 PRO A O 1
ATOM 691 N N . LEU A 1 91 ? -5.965 -13.074 2.010 1.00 79.00 91 LEU A N 1
ATOM 692 C CA . LEU A 1 91 ? -5.580 -11.988 1.130 1.00 79.00 91 LEU A CA 1
ATOM 693 C C . LEU A 1 91 ? -5.352 -12.540 -0.264 1.00 79.00 91 LEU A C 1
ATOM 695 O O . LEU A 1 91 ? -4.636 -13.523 -0.431 1.00 79.00 91 LEU A O 1
ATOM 699 N N . HIS A 1 92 ? -5.928 -11.878 -1.257 1.00 87.38 92 HIS A N 1
ATOM 700 C CA . HIS A 1 92 ? -5.589 -12.162 -2.638 1.00 87.38 92 HIS A CA 1
ATOM 701 C C . HIS A 1 92 ? -4.250 -11.514 -2.968 1.00 87.38 92 HIS A C 1
ATOM 703 O O . HIS A 1 92 ? -3.998 -10.366 -2.588 1.00 87.38 92 HIS A O 1
ATOM 709 N N . GLN A 1 93 ? -3.425 -12.244 -3.708 1.00 92.00 93 GLN A N 1
ATOM 710 C CA . GLN A 1 93 ? -2.221 -11.711 -4.322 1.00 92.00 93 GLN A CA 1
ATOM 711 C C . GLN A 1 93 ? -2.591 -10.719 -5.433 1.00 92.00 93 GLN A C 1
ATOM 713 O O . GLN A 1 93 ? -3.571 -10.919 -6.155 1.00 92.00 93 GLN A O 1
ATOM 718 N N . VAL A 1 94 ? -1.795 -9.663 -5.605 1.00 95.81 94 VAL A N 1
ATOM 719 C CA . VAL A 1 94 ? -1.889 -8.801 -6.794 1.00 95.81 94 VAL A CA 1
ATOM 720 C C . VAL A 1 94 ? -1.313 -9.534 -8.004 1.00 95.81 94 VAL A C 1
ATOM 722 O O . VAL A 1 94 ? -0.145 -9.919 -8.002 1.00 95.81 94 VAL A O 1
ATOM 725 N N . GLN A 1 95 ? -2.133 -9.712 -9.039 1.00 96.19 95 GLN A N 1
ATOM 726 C CA . GLN A 1 95 ? -1.787 -10.492 -10.230 1.00 96.19 95 GLN A CA 1
ATOM 727 C C . GLN A 1 95 ? -1.516 -9.594 -11.440 1.00 96.19 95 GLN A C 1
ATOM 729 O O . GLN A 1 95 ? -1.824 -8.401 -11.425 1.00 96.19 95 GLN A O 1
ATOM 734 N N . ASP A 1 96 ? -0.935 -10.188 -12.484 1.00 96.25 96 ASP A N 1
ATOM 735 C CA . ASP A 1 96 ? -0.758 -9.590 -13.814 1.00 96.25 96 ASP A CA 1
ATOM 736 C C . ASP A 1 96 ? -0.137 -8.188 -13.806 1.00 96.25 96 ASP A C 1
ATOM 738 O O . ASP A 1 96 ? -0.557 -7.296 -14.549 1.00 96.25 96 ASP A O 1
ATOM 742 N N . VAL A 1 97 ? 0.859 -7.960 -12.944 1.00 97.62 97 VAL A N 1
ATOM 743 C CA . VAL A 1 97 ? 1.534 -6.663 -12.915 1.00 97.62 97 VAL A CA 1
ATOM 744 C C . VAL A 1 97 ? 2.329 -6.492 -14.205 1.00 97.62 97 VAL A C 1
ATOM 746 O O . VAL A 1 97 ? 3.242 -7.261 -14.503 1.00 97.62 97 VAL A O 1
ATOM 749 N N . THR A 1 98 ? 1.988 -5.466 -14.974 1.00 97.81 98 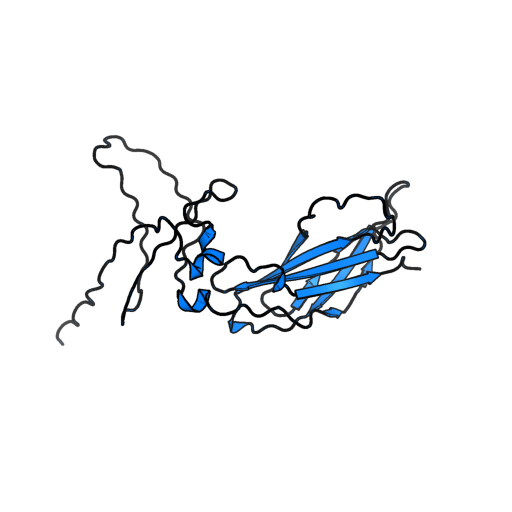THR A N 1
ATOM 750 C CA . THR A 1 98 ? 2.594 -5.168 -16.271 1.00 97.81 98 THR A CA 1
ATOM 751 C C . THR A 1 98 ? 3.132 -3.746 -16.307 1.00 97.81 98 THR A C 1
ATOM 753 O O . THR A 1 98 ? 2.635 -2.845 -15.627 1.00 97.81 98 THR A O 1
ATOM 756 N N . VAL A 1 99 ? 4.172 -3.548 -17.117 1.00 97.62 99 VAL A N 1
ATOM 757 C CA . VAL A 1 99 ? 4.786 -2.243 -17.378 1.00 97.62 99 VAL A CA 1
ATOM 758 C C . VAL A 1 99 ? 4.546 -1.890 -18.841 1.00 97.62 99 VAL A C 1
ATOM 760 O O . VAL A 1 99 ? 4.879 -2.663 -19.736 1.00 97.62 99 VAL A O 1
ATOM 763 N N . SER A 1 100 ? 3.987 -0.712 -19.098 1.00 96.94 100 SER A N 1
ATOM 764 C CA . SER A 1 100 ? 3.703 -0.215 -20.444 1.00 96.94 100 SER A CA 1
ATOM 765 C C . SER A 1 100 ? 4.075 1.264 -20.586 1.00 96.94 100 SER A C 1
ATOM 767 O O . SER A 1 100 ? 4.458 1.927 -19.620 1.00 96.94 100 SER A O 1
ATOM 769 N N . GLN A 1 101 ? 3.993 1.796 -21.812 1.00 95.94 101 GLN A N 1
ATOM 770 C CA . GLN A 1 101 ? 4.241 3.216 -22.116 1.00 95.94 101 GLN A CA 1
ATOM 771 C C . GLN A 1 101 ? 5.561 3.755 -21.534 1.00 95.94 101 GLN A C 1
ATOM 773 O O . GLN A 1 101 ? 5.605 4.862 -20.975 1.00 95.94 101 GLN A O 1
ATOM 778 N N . VAL A 1 102 ? 6.611 2.942 -21.645 1.00 95.50 102 VAL A N 1
ATOM 779 C CA . VAL A 1 102 ? 7.954 3.233 -21.144 1.00 95.50 102 VAL A CA 1
ATOM 780 C C . VAL A 1 102 ? 8.563 4.375 -21.952 1.00 95.50 102 VAL A C 1
ATOM 782 O O . VAL A 1 102 ? 8.555 4.363 -23.182 1.00 95.50 102 VAL A O 1
ATOM 785 N N . ARG A 1 103 ? 9.086 5.376 -21.250 1.00 93.75 103 ARG A N 1
ATOM 786 C CA . ARG A 1 103 ? 9.825 6.505 -21.807 1.00 93.75 103 ARG A CA 1
ATOM 787 C C . ARG A 1 103 ? 11.063 6.748 -20.966 1.00 93.75 103 ARG A C 1
ATOM 789 O O . ARG A 1 103 ? 10.965 6.898 -19.750 1.00 93.75 103 ARG A O 1
ATOM 796 N N . TRP A 1 104 ? 12.192 6.831 -21.648 1.00 91.00 104 TRP A N 1
ATOM 797 C CA . TRP A 1 104 ? 13.484 7.147 -21.065 1.00 91.00 104 TRP A CA 1
ATOM 798 C C . TRP A 1 104 ? 13.866 8.575 -21.432 1.00 91.00 104 TRP A C 1
ATOM 800 O O . TRP A 1 104 ? 13.710 8.981 -22.583 1.00 91.00 104 TRP A O 1
ATOM 810 N N . GLN A 1 105 ? 14.359 9.336 -20.462 1.00 86.94 105 GLN A N 1
ATOM 811 C CA . GLN A 1 105 ? 14.975 10.636 -20.705 1.00 86.94 105 GLN A CA 1
ATOM 812 C C . GLN A 1 105 ? 16.376 10.633 -20.103 1.00 86.94 105 GLN A C 1
ATOM 814 O O . GLN A 1 105 ? 16.563 10.246 -18.946 1.00 86.94 105 GLN A O 1
ATOM 819 N N . GLN A 1 106 ? 17.357 11.081 -20.879 1.00 77.56 106 GLN A N 1
ATOM 820 C CA . GLN A 1 106 ? 18.679 11.370 -20.343 1.00 77.56 106 GLN A CA 1
ATOM 821 C C . GLN A 1 106 ? 18.634 12.739 -19.639 1.00 77.56 106 GLN A C 1
ATOM 823 O O . GLN A 1 106 ? 18.128 13.707 -20.212 1.00 77.56 106 GLN A O 1
ATOM 828 N N . PRO A 1 107 ? 19.127 12.854 -18.396 1.00 66.44 107 PRO A N 1
ATOM 829 C CA . PRO A 1 107 ? 19.431 14.142 -17.806 1.00 66.44 107 PRO A CA 1
ATOM 830 C C . PRO A 1 107 ? 20.522 14.841 -18.625 1.00 66.44 107 PRO A C 1
ATOM 832 O O . PRO A 1 107 ? 21.341 14.191 -19.274 1.00 66.44 107 PRO A O 1
ATOM 835 N N . ALA A 1 108 ? 20.530 16.176 -18.579 1.00 61.94 108 ALA A N 1
ATOM 836 C CA . ALA A 1 108 ? 21.568 16.996 -19.201 1.00 61.94 108 ALA A CA 1
ATOM 837 C C . ALA A 1 108 ? 22.977 16.494 -18.816 1.00 61.94 108 ALA A C 1
ATOM 839 O O . ALA A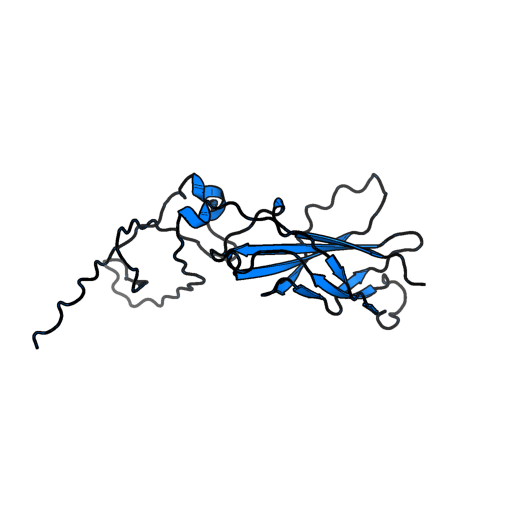 1 108 ? 23.147 16.026 -17.685 1.00 61.94 108 ALA A O 1
ATOM 840 N N . PRO A 1 109 ? 23.978 16.589 -19.713 1.00 58.09 109 PRO A N 1
ATOM 841 C CA . PRO A 1 109 ? 25.317 16.067 -19.458 1.00 58.09 109 PRO A CA 1
ATOM 842 C C . PRO A 1 109 ? 25.889 16.700 -18.186 1.00 58.09 109 PRO A C 1
ATOM 844 O O . PRO A 1 109 ? 26.116 17.908 -18.125 1.00 58.09 109 PRO A O 1
ATOM 847 N N . VAL A 1 110 ? 26.077 15.887 -17.145 1.00 55.81 110 VAL A N 1
ATOM 848 C CA . VAL A 1 110 ? 26.756 16.313 -15.919 1.00 55.81 110 VAL A CA 1
ATOM 849 C C . VAL A 1 110 ? 28.239 16.002 -16.065 1.00 55.81 110 VAL A C 1
ATOM 851 O O . VAL A 1 110 ? 28.618 14.925 -16.519 1.00 55.81 110 VAL A O 1
ATOM 854 N N . LEU A 1 111 ? 29.036 16.995 -15.674 1.00 52.88 111 LEU A N 1
ATOM 855 C CA . LEU A 1 111 ? 30.492 17.025 -15.593 1.00 52.88 111 LEU A CA 1
ATOM 856 C C . LEU A 1 111 ? 31.101 15.696 -15.103 1.00 52.88 111 LEU A C 1
ATOM 858 O O . LEU A 1 111 ? 30.561 15.055 -14.199 1.00 52.88 111 LEU A O 1
ATOM 862 N N . GLU A 1 112 ? 32.229 15.330 -15.710 1.00 53.09 112 GLU A N 1
ATOM 863 C CA . GLU A 1 112 ? 32.915 14.039 -15.603 1.00 53.09 112 GLU A CA 1
ATOM 864 C C . GLU A 1 112 ? 32.988 13.436 -14.186 1.00 53.09 112 GLU A C 1
ATOM 866 O O . GLU A 1 112 ? 33.284 14.119 -13.204 1.00 53.09 112 GLU A O 1
ATOM 871 N N . GLY A 1 113 ? 32.761 12.117 -14.096 1.00 56.47 113 GLY A N 1
ATOM 872 C CA . GLY A 1 113 ? 33.043 11.308 -12.901 1.00 56.47 113 GLY A CA 1
ATOM 873 C C . GLY A 1 113 ? 31.835 10.775 -12.120 1.00 56.47 113 GLY A C 1
ATOM 874 O O . GLY A 1 113 ? 32.032 10.124 -11.095 1.00 56.47 113 GLY A O 1
ATOM 875 N N . ARG A 1 114 ? 30.591 11.008 -12.568 1.00 59.00 114 ARG A N 1
ATOM 876 C CA . ARG A 1 114 ? 29.381 10.406 -11.967 1.00 59.00 114 ARG A CA 1
ATOM 877 C C . ARG A 1 114 ? 2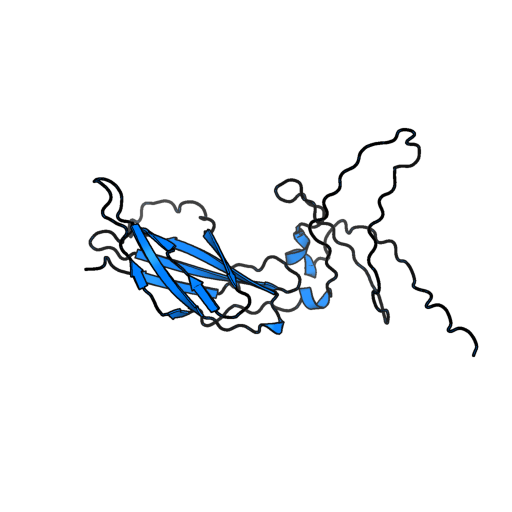8.739 9.374 -12.897 1.00 59.00 114 ARG A C 1
ATOM 879 O O . ARG A 1 114 ? 28.764 9.581 -14.110 1.00 59.00 114 ARG A O 1
ATOM 886 N N . PRO A 1 115 ? 28.148 8.292 -12.353 1.00 63.28 115 PRO A N 1
ATOM 887 C CA . PRO A 1 115 ? 27.371 7.366 -13.162 1.00 63.28 115 PRO A CA 1
ATOM 888 C C . PRO A 1 115 ? 26.226 8.124 -13.841 1.00 63.28 115 PRO A C 1
ATOM 890 O O . PRO A 1 115 ? 25.597 9.014 -13.255 1.00 63.28 115 PRO A O 1
ATOM 893 N N . VAL A 1 116 ? 26.023 7.825 -15.124 1.00 73.44 116 VAL A N 1
ATOM 894 C CA . VAL A 1 116 ? 24.967 8.443 -15.922 1.00 73.44 116 VAL A CA 1
ATOM 895 C C . VAL A 1 116 ? 23.643 8.013 -15.313 1.00 73.44 116 VAL A C 1
ATOM 897 O O . VAL A 1 116 ? 23.384 6.826 -15.173 1.00 73.44 116 VAL A O 1
ATOM 900 N N . ARG A 1 117 ? 22.800 8.968 -14.935 1.00 81.25 117 ARG A N 1
ATOM 901 C CA . ARG A 1 117 ? 21.443 8.676 -14.467 1.00 81.25 117 ARG A CA 1
ATOM 902 C C . ARG A 1 117 ? 20.484 8.727 -15.640 1.00 81.25 117 ARG A C 1
ATOM 904 O O . ARG A 1 117 ? 20.725 9.459 -16.587 1.00 81.25 117 ARG A O 1
ATOM 911 N N . LEU A 1 118 ? 19.394 7.984 -15.578 1.00 86.31 118 LEU A N 1
ATOM 912 C CA . LEU A 1 118 ? 18.284 8.012 -16.520 1.00 86.31 118 LEU A CA 1
ATOM 913 C C . LEU A 1 118 ? 17.011 8.372 -15.760 1.00 86.31 118 LEU A C 1
ATOM 915 O O . LEU A 1 118 ? 16.884 8.106 -14.566 1.00 86.31 118 LEU A O 1
ATOM 919 N N . ARG A 1 119 ? 16.058 8.985 -16.455 1.00 90.94 119 ARG A N 1
ATOM 920 C CA . ARG A 1 119 ? 14.706 9.211 -15.945 1.00 90.94 119 ARG A CA 1
ATOM 921 C C . ARG A 1 119 ? 13.745 8.272 -16.650 1.00 90.94 119 ARG A C 1
ATOM 923 O O . ARG A 1 119 ? 13.578 8.349 -17.868 1.00 90.94 119 ARG A O 1
ATOM 930 N N . LEU A 1 120 ? 13.115 7.406 -15.871 1.00 92.56 120 LEU A N 1
ATOM 931 C CA . LEU A 1 120 ? 12.115 6.449 -16.304 1.00 92.56 120 LEU A CA 1
ATOM 932 C C . LEU A 1 120 ? 10.713 6.996 -16.040 1.00 92.56 120 LEU A C 1
ATOM 934 O O . LEU A 1 120 ? 10.335 7.279 -14.906 1.00 92.56 120 LEU A O 1
ATOM 938 N N . SER A 1 121 ? 9.909 7.072 -17.093 1.00 96.00 121 SER A N 1
ATOM 939 C CA . SER A 1 121 ? 8.464 7.242 -16.986 1.00 96.00 121 SER A CA 1
ATOM 940 C C . SER A 1 121 ? 7.762 6.029 -17.585 1.00 96.00 121 SER A C 1
ATOM 942 O O . SER A 1 121 ? 8.020 5.672 -18.732 1.00 96.00 121 SER A O 1
ATOM 944 N N . CYS A 1 122 ? 6.848 5.403 -16.855 1.00 97.00 122 CYS A N 1
ATOM 945 C CA . CYS A 1 122 ? 6.094 4.246 -17.336 1.00 97.00 122 CYS A CA 1
ATOM 946 C C . CYS A 1 122 ? 4.705 4.189 -16.697 1.00 97.00 122 CYS A C 1
ATOM 948 O O . CYS A 1 122 ? 4.404 4.909 -15.744 1.00 97.00 122 CYS A O 1
ATOM 950 N N . LEU A 1 123 ? 3.830 3.364 -17.261 1.00 98.19 123 LEU A N 1
ATOM 951 C CA . LEU A 1 123 ? 2.517 3.067 -16.710 1.00 98.19 123 LEU A CA 1
ATOM 952 C C . LEU A 1 123 ? 2.515 1.630 -16.195 1.00 98.19 123 LEU A C 1
ATOM 954 O O . LEU A 1 123 ? 2.809 0.700 -16.943 1.00 98.19 123 LEU A O 1
ATOM 958 N N . LEU A 1 124 ? 2.201 1.475 -14.916 1.00 98.50 124 LEU A N 1
ATOM 959 C CA . LEU A 1 124 ? 1.982 0.188 -14.278 1.00 98.50 124 LEU A CA 1
ATOM 960 C C . LEU A 1 124 ? 0.492 -0.141 -14.319 1.00 98.50 124 LEU A C 1
ATOM 962 O O . LEU A 1 124 ? -0.331 0.733 -14.038 1.00 98.50 124 LEU A O 1
ATOM 966 N N . HIS A 1 125 ? 0.175 -1.400 -14.599 1.00 98.31 125 HIS A N 1
ATOM 967 C CA . HIS A 1 125 ? -1.172 -1.973 -14.544 1.00 98.31 125 HIS A CA 1
ATOM 968 C C . HIS A 1 125 ? -1.141 -3.306 -13.810 1.00 98.31 125 HIS A C 1
ATOM 970 O O . HIS A 1 125 ? -0.112 -3.974 -13.819 1.00 98.31 125 HIS A O 1
ATOM 976 N N . TRP A 1 126 ? -2.245 -3.687 -13.173 1.00 98.19 126 TRP A N 1
ATOM 977 C CA . TRP A 1 126 ? -2.375 -4.977 -12.487 1.00 98.19 126 TRP A CA 1
ATOM 978 C C . TRP A 1 126 ? -3.833 -5.441 -12.395 1.00 98.19 126 TRP A C 1
ATOM 980 O O . TRP A 1 126 ? -4.761 -4.700 -12.717 1.00 98.19 126 TRP A O 1
ATOM 990 N N . SER A 1 127 ? -4.039 -6.664 -11.916 1.00 96.81 127 SER A N 1
ATOM 991 C CA . SER A 1 127 ? -5.350 -7.266 -11.671 1.00 96.81 127 SER A CA 1
ATOM 992 C C . SER A 1 127 ? -5.603 -7.393 -10.167 1.00 96.81 127 SER A C 1
ATOM 994 O O . SER A 1 127 ? -4.827 -8.022 -9.444 1.00 96.81 127 SER A O 1
ATOM 996 N N . TYR A 1 128 ? -6.693 -6.788 -9.680 1.00 94.50 128 TYR A N 1
ATOM 997 C CA . TYR A 1 128 ? -7.144 -6.917 -8.289 1.00 94.50 128 TYR A CA 1
ATOM 998 C C . TYR A 1 128 ? -8.615 -6.516 -8.107 1.00 94.50 128 TYR A C 1
ATOM 1000 O O . TYR A 1 128 ? -9.101 -5.598 -8.776 1.00 94.50 128 TYR A O 1
ATOM 1008 N N . LEU A 1 129 ? -9.321 -7.136 -7.154 1.00 90.31 129 LEU A N 1
ATOM 1009 C CA . LEU A 1 129 ? -10.693 -6.755 -6.812 1.00 90.31 129 LEU A CA 1
ATOM 1010 C C . LEU A 1 129 ? -10.717 -5.513 -5.902 1.00 90.31 129 LEU A C 1
ATOM 1012 O O . LEU A 1 129 ? -10.518 -5.600 -4.692 1.00 90.31 129 LEU A O 1
ATOM 1016 N N . LEU A 1 130 ? -11.023 -4.347 -6.475 1.00 87.38 130 LEU A N 1
ATOM 1017 C CA . LEU A 1 130 ? -11.012 -3.054 -5.767 1.00 87.38 130 LEU A CA 1
ATOM 1018 C C . LEU A 1 130 ? -11.952 -2.986 -4.550 1.00 87.38 130 LEU A C 1
ATOM 1020 O O . LEU A 1 130 ? -11.736 -2.192 -3.637 1.00 87.38 130 LEU A O 1
ATOM 1024 N N . LEU A 1 131 ? -12.987 -3.828 -4.495 1.00 85.50 131 LEU A N 1
ATOM 1025 C CA . LEU A 1 131 ? -13.888 -3.889 -3.342 1.00 85.50 131 LEU A CA 1
ATOM 1026 C C . LEU A 1 131 ? -13.181 -4.350 -2.058 1.00 85.50 131 LEU A C 1
ATOM 1028 O O . LEU A 1 131 ? -13.648 -4.003 -0.979 1.00 85.50 131 LEU A O 1
ATOM 1032 N N . GLN A 1 132 ? -12.049 -5.049 -2.154 1.00 82.75 132 GLN A N 1
ATOM 1033 C CA . GLN A 1 132 ? -11.327 -5.619 -1.008 1.00 82.75 132 GLN A CA 1
ATOM 1034 C C . GLN A 1 132 ? -10.153 -4.758 -0.517 1.00 82.75 132 GLN A C 1
ATOM 1036 O O . GLN A 1 132 ? -9.539 -5.072 0.498 1.00 82.75 132 GLN A O 1
ATOM 1041 N N . VAL A 1 133 ? -9.842 -3.656 -1.203 1.00 88.88 133 VAL A N 1
ATOM 1042 C CA . VAL A 1 133 ? -8.709 -2.783 -0.866 1.00 88.88 133 VAL A CA 1
ATOM 1043 C C . VAL A 1 133 ? -9.141 -1.335 -0.706 1.00 88.88 133 VAL A C 1
ATOM 1045 O O . VAL A 1 133 ? -10.120 -0.871 -1.290 1.00 88.88 133 VAL A O 1
ATOM 1048 N N . ARG A 1 134 ? -8.380 -0.602 0.102 1.00 89.75 134 ARG A N 1
ATOM 1049 C CA . ARG A 1 134 ? -8.460 0.854 0.218 1.00 89.75 134 ARG A CA 1
ATOM 1050 C C . ARG A 1 134 ? -7.646 1.538 -0.878 1.00 89.75 134 ARG A C 1
ATOM 1052 O O . ARG A 1 134 ? -8.096 2.527 -1.448 1.00 89.75 134 ARG A O 1
ATOM 1059 N N . CYS A 1 135 ? -6.438 1.041 -1.118 1.00 94.44 135 CYS A N 1
ATOM 1060 C CA . CYS A 1 135 ? -5.499 1.543 -2.115 1.00 94.44 135 CYS A CA 1
ATOM 1061 C C . CYS A 1 135 ? -4.367 0.528 -2.324 1.00 94.44 135 CYS A C 1
ATOM 1063 O O . CYS A 1 135 ? -4.342 -0.533 -1.701 1.00 94.44 135 CYS A O 1
ATOM 1065 N N . PHE A 1 136 ? -3.413 0.882 -3.175 1.00 96.12 136 PHE A N 1
ATOM 1066 C CA . PHE A 1 136 ? -2.156 0.173 -3.353 1.00 96.12 136 PHE A CA 1
ATOM 1067 C C . PHE A 1 136 ? -0.998 1.106 -3.027 1.00 96.12 136 PHE A C 1
ATOM 1069 O O . PHE A 1 136 ? -1.025 2.283 -3.398 1.00 96.12 136 PHE A O 1
ATOM 1076 N N . ARG A 1 137 ? 0.029 0.585 -2.358 1.00 96.56 137 ARG A N 1
ATOM 1077 C CA . ARG A 1 137 ? 1.325 1.252 -2.227 1.00 96.56 137 ARG A CA 1
ATOM 1078 C C . ARG A 1 137 ? 2.240 0.724 -3.315 1.00 96.56 137 ARG A C 1
ATOM 1080 O O . ARG A 1 137 ? 2.473 -0.479 -3.414 1.00 96.56 137 ARG A O 1
ATOM 1087 N N . VAL A 1 138 ? 2.741 1.636 -4.131 1.00 97.50 138 VAL A N 1
ATOM 1088 C CA . VAL A 1 138 ? 3.678 1.316 -5.200 1.00 97.50 138 VAL A CA 1
ATOM 1089 C C . VAL A 1 138 ? 5.079 1.608 -4.697 1.00 97.50 138 VAL A C 1
ATOM 1091 O O . VAL A 1 138 ? 5.346 2.695 -4.179 1.00 97.50 138 VAL A O 1
ATOM 1094 N N . HIS A 1 139 ? 5.971 0.641 -4.862 1.00 96.06 139 HIS A N 1
ATOM 1095 C CA . HIS A 1 139 ? 7.375 0.755 -4.501 1.00 96.06 139 HIS A CA 1
ATOM 1096 C C . HIS A 1 139 ? 8.269 0.322 -5.661 1.00 96.06 139 HIS A C 1
ATOM 1098 O O . HIS A 1 139 ? 7.809 -0.338 -6.595 1.00 96.06 139 HIS A O 1
ATOM 1104 N N . CYS A 1 140 ? 9.554 0.652 -5.585 1.00 93.75 140 CYS A N 1
ATOM 1105 C CA . CYS A 1 140 ? 10.558 0.115 -6.492 1.00 93.75 140 CYS A CA 1
ATOM 1106 C C . CYS A 1 140 ? 11.828 -0.348 -5.777 1.00 93.75 140 CYS A C 1
ATOM 1108 O O . CYS A 1 140 ? 12.221 0.187 -4.736 1.00 93.75 140 CYS A O 1
ATOM 1110 N N . TRP A 1 141 ? 12.491 -1.309 -6.405 1.00 89.19 141 TRP A N 1
ATOM 1111 C CA . TRP A 1 141 ? 13.881 -1.661 -6.183 1.00 89.19 141 TRP A CA 1
ATOM 1112 C C . TRP A 1 141 ? 14.690 -1.376 -7.435 1.00 89.19 141 TRP A C 1
ATOM 1114 O O . TRP A 1 141 ? 14.245 -1.629 -8.556 1.00 89.19 141 TRP A O 1
ATOM 1124 N N . GLU A 1 142 ? 15.903 -0.903 -7.215 1.00 78.44 142 GLU A N 1
ATOM 1125 C CA . GLU A 1 142 ? 16.911 -0.798 -8.248 1.00 78.44 142 GLU A CA 1
ATOM 1126 C C . GLU A 1 142 ? 17.934 -1.907 -8.021 1.00 78.44 142 GLU A C 1
ATOM 1128 O O . GLU A 1 142 ? 18.537 -1.998 -6.956 1.00 78.44 142 GLU A O 1
ATOM 1133 N N . GLY A 1 143 ? 18.081 -2.797 -8.998 1.00 64.44 143 GLY A N 1
ATOM 1134 C CA . GLY A 1 143 ? 19.032 -3.895 -8.929 1.00 64.44 143 GLY A CA 1
ATOM 1135 C C . GLY A 1 143 ? 20.021 -3.787 -10.073 1.00 64.44 143 GLY A C 1
ATOM 1136 O O . GLY A 1 143 ? 19.653 -3.969 -11.231 1.00 64.44 143 GLY A O 1
ATOM 1137 N N . THR A 1 144 ? 21.294 -3.553 -9.770 1.00 53.62 144 THR A N 1
ATOM 1138 C CA . THR A 1 144 ? 22.361 -3.815 -10.739 1.00 53.62 144 THR A CA 1
ATOM 1139 C C . THR A 1 144 ? 22.622 -5.317 -10.731 1.00 53.62 144 THR A C 1
ATOM 1141 O O . THR A 1 144 ? 22.992 -5.874 -9.694 1.00 53.62 144 THR A O 1
ATOM 1144 N N . ARG A 1 145 ? 22.439 -6.005 -11.864 1.00 49.78 145 ARG A N 1
ATOM 1145 C CA . ARG A 1 145 ? 22.877 -7.400 -11.986 1.00 49.78 145 ARG A CA 1
ATOM 1146 C C . ARG A 1 145 ? 24.407 -7.417 -12.058 1.00 49.78 145 ARG A C 1
ATOM 1148 O O . ARG A 1 145 ? 24.996 -7.370 -13.130 1.00 49.78 145 ARG A O 1
ATOM 1155 N N . SER A 1 146 ? 25.056 -7.439 -10.898 1.00 43.84 146 SER A N 1
ATOM 1156 C CA . SER A 1 146 ? 26.472 -7.776 -10.801 1.00 43.84 146 SER A CA 1
ATOM 1157 C C . SER A 1 146 ? 26.579 -9.294 -10.707 1.00 43.84 146 SER A C 1
ATOM 1159 O O . SER A 1 146 ? 26.359 -9.858 -9.640 1.00 43.84 146 SER A O 1
ATOM 1161 N N . ASP A 1 147 ? 26.920 -9.960 -11.811 1.00 40.62 147 ASP A N 1
ATOM 1162 C CA . ASP A 1 147 ? 27.262 -11.395 -11.857 1.00 40.62 147 ASP A CA 1
ATOM 1163 C C . ASP A 1 147 ? 28.623 -11.688 -11.160 1.00 40.62 147 ASP A C 1
ATOM 1165 O O . ASP A 1 147 ? 29.390 -12.547 -11.589 1.00 40.62 147 ASP A O 1
ATOM 1169 N N . SER A 1 148 ? 28.964 -10.976 -10.075 1.00 38.16 148 SER A N 1
ATOM 1170 C CA . SER A 1 148 ? 30.161 -11.267 -9.275 1.00 38.16 148 SER A CA 1
ATOM 1171 C C . SER A 1 148 ? 29.802 -12.168 -8.081 1.00 38.16 148 SER A C 1
ATOM 1173 O O . SER A 1 148 ? 28.989 -11.780 -7.241 1.00 38.16 148 SER A O 1
ATOM 1175 N N . PRO A 1 149 ? 30.406 -13.365 -7.948 1.00 37.34 149 PRO A N 1
ATOM 1176 C CA . PRO A 1 149 ? 30.059 -14.345 -6.912 1.00 37.34 149 PRO A CA 1
ATOM 1177 C C . PRO A 1 149 ? 30.574 -13.981 -5.505 1.00 37.34 149 PRO A C 1
ATOM 1179 O O . PRO A 1 149 ? 30.549 -14.816 -4.607 1.00 37.34 149 PRO A O 1
ATOM 1182 N N . SER A 1 150 ? 31.075 -12.759 -5.298 1.00 36.78 150 SER A N 1
ATOM 1183 C CA . SER A 1 150 ? 31.844 -12.373 -4.107 1.00 36.78 150 SER A CA 1
ATOM 1184 C C . SER A 1 150 ? 31.297 -11.165 -3.348 1.00 36.78 150 SER A C 1
ATOM 1186 O O . SER A 1 150 ? 31.964 -10.681 -2.434 1.00 36.78 150 SER A O 1
ATOM 1188 N N . ARG A 1 151 ? 30.116 -10.643 -3.700 1.00 35.75 151 ARG A N 1
ATOM 1189 C CA . ARG A 1 151 ? 29.477 -9.596 -2.897 1.00 35.75 151 ARG A CA 1
ATOM 1190 C C . ARG A 1 151 ? 28.487 -10.254 -1.947 1.00 35.75 151 ARG A C 1
ATOM 1192 O O . ARG A 1 151 ? 27.460 -10.763 -2.388 1.00 35.75 151 ARG A O 1
ATOM 1199 N N . GLU A 1 152 ? 28.817 -10.260 -0.656 1.00 33.00 152 GLU A N 1
ATOM 1200 C CA . GLU A 1 152 ? 27.841 -10.576 0.387 1.00 33.00 152 GLU A CA 1
ATOM 1201 C C . GLU A 1 152 ? 26.554 -9.779 0.122 1.00 33.00 152 GLU A C 1
ATOM 1203 O O . GLU A 1 152 ? 26.648 -8.602 -0.254 1.00 33.00 152 GLU A O 1
ATOM 1208 N N . PRO A 1 153 ? 25.365 -10.395 0.253 1.00 37.81 153 PRO A N 1
ATOM 1209 C CA . PRO A 1 153 ? 24.118 -9.693 0.019 1.00 37.81 153 PRO A CA 1
ATOM 1210 C C . PRO A 1 153 ? 24.074 -8.506 0.977 1.00 37.81 153 PRO A C 1
ATOM 1212 O O . PRO A 1 153 ? 23.999 -8.684 2.194 1.00 37.81 153 PRO A O 1
ATOM 1215 N N . ALA A 1 154 ? 24.155 -7.292 0.425 1.00 42.31 154 ALA A N 1
ATOM 1216 C CA . ALA A 1 154 ? 23.824 -6.092 1.17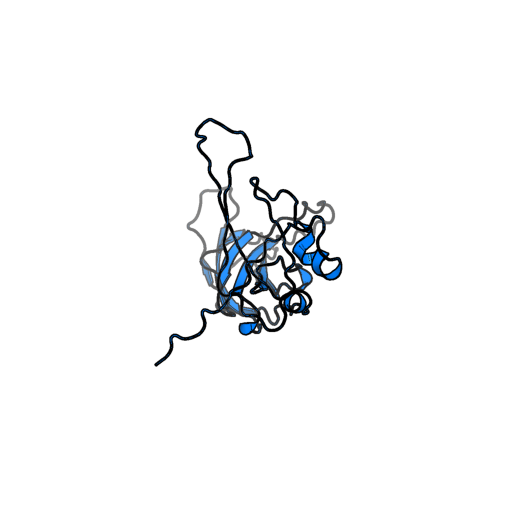2 1.00 42.31 154 ALA A CA 1
ATOM 1217 C C . ALA A 1 154 ? 22.461 -6.364 1.824 1.00 42.31 154 ALA A C 1
ATOM 1219 O O . ALA A 1 154 ? 21.546 -6.845 1.149 1.00 42.31 154 ALA A O 1
ATOM 1220 N N . GLY A 1 155 ? 22.380 -6.194 3.150 1.00 43.03 155 GLY A N 1
ATOM 1221 C CA . GLY A 1 155 ? 21.189 -6.533 3.932 1.00 43.03 155 GLY A CA 1
ATOM 1222 C C . GLY A 1 155 ? 19.916 -5.965 3.294 1.00 43.03 155 GLY A C 1
ATOM 1223 O O . GLY A 1 155 ? 20.013 -5.018 2.521 1.00 43.03 155 GLY A O 1
ATOM 1224 N N . PRO A 1 156 ? 18.731 -6.526 3.590 1.00 50.47 156 PRO A N 1
ATOM 1225 C CA . PRO A 1 156 ? 17.527 -6.337 2.783 1.00 50.47 156 PRO A CA 1
ATOM 1226 C C . PRO A 1 156 ? 17.242 -4.850 2.549 1.00 50.47 156 PRO A C 1
ATOM 1228 O O . PRO A 1 156 ? 16.727 -4.161 3.433 1.00 50.47 156 PRO A O 1
ATOM 1231 N N . GLU A 1 157 ? 17.603 -4.347 1.367 1.00 64.06 157 GLU A N 1
ATOM 1232 C CA . GLU A 1 157 ? 17.349 -2.963 1.001 1.00 64.06 157 GLU A CA 1
ATOM 1233 C C . GLU A 1 157 ? 15.837 -2.765 0.981 1.00 64.06 157 GLU A C 1
ATOM 1235 O O . GLU A 1 157 ? 15.084 -3.432 0.261 1.00 64.06 157 GLU A O 1
ATOM 1240 N N . LYS A 1 158 ? 15.365 -1.870 1.850 1.00 79.06 158 LYS A N 1
ATOM 1241 C CA . LYS A 1 158 ? 13.944 -1.563 1.931 1.00 79.06 158 LYS A CA 1
ATOM 1242 C C . LYS A 1 158 ? 13.520 -0.929 0.599 1.00 79.06 158 LYS A C 1
ATOM 1244 O O . LYS A 1 158 ? 14.167 0.028 0.177 1.00 79.06 158 LYS A O 1
ATOM 1249 N N . PRO A 1 159 ? 12.449 -1.420 -0.052 1.00 89.50 159 PRO A N 1
ATOM 1250 C CA . PRO A 1 159 ? 11.992 -0.846 -1.310 1.00 89.50 159 PRO A CA 1
ATOM 1251 C C . PRO A 1 159 ? 11.624 0.627 -1.139 1.00 89.50 159 PRO A C 1
ATOM 1253 O O . PRO A 1 159 ? 11.102 1.044 -0.098 1.00 89.50 159 PRO A O 1
ATOM 1256 N N . THR A 1 160 ? 11.913 1.413 -2.172 1.00 91.81 160 THR A N 1
ATOM 1257 C CA . THR A 1 160 ? 11.645 2.849 -2.182 1.00 91.81 160 THR A CA 1
ATOM 1258 C C . THR A 1 160 ? 10.177 3.073 -2.495 1.00 91.81 160 THR A C 1
ATOM 1260 O O . THR A 1 160 ? 9.687 2.646 -3.538 1.00 91.81 160 THR A O 1
ATOM 1263 N N . PHE A 1 161 ? 9.466 3.747 -1.594 1.00 94.31 161 PHE A N 1
ATOM 1264 C CA . PHE A 1 161 ? 8.061 4.082 -1.790 1.00 94.31 161 PHE A CA 1
ATOM 1265 C C . PHE A 1 161 ? 7.908 5.159 -2.868 1.00 94.31 161 PHE A C 1
ATOM 1267 O O . PHE A 1 161 ? 8.496 6.235 -2.760 1.00 94.31 161 PHE A O 1
ATOM 1274 N N . LEU A 1 162 ? 7.095 4.873 -3.885 1.00 96.06 162 LEU A N 1
ATOM 1275 C CA . LEU A 1 162 ? 6.822 5.781 -4.997 1.00 96.06 162 LEU A CA 1
ATOM 1276 C C . LEU A 1 162 ? 5.528 6.564 -4.796 1.00 96.06 162 LEU A C 1
ATOM 1278 O O . LEU A 1 162 ? 5.480 7.749 -5.115 1.00 96.06 162 LEU A O 1
ATOM 1282 N N . GLY A 1 163 ? 4.477 5.917 -4.286 1.00 96.56 163 GLY A N 1
ATOM 1283 C CA . GLY A 1 163 ? 3.188 6.577 -4.112 1.00 96.56 163 GLY A CA 1
ATOM 1284 C C . GLY A 1 163 ? 2.012 5.636 -3.884 1.00 96.56 163 GLY A C 1
ATOM 1285 O O . GLY A 1 163 ? 2.163 4.424 -3.722 1.00 96.56 163 GLY A O 1
ATOM 1286 N N . LEU A 1 164 ? 0.819 6.231 -3.852 1.00 97.38 164 LEU A N 1
ATOM 1287 C CA . LEU A 1 164 ? -0.449 5.524 -3.686 1.00 97.38 164 LEU A CA 1
ATOM 1288 C C . LEU A 1 164 ? -1.220 5.466 -5.004 1.00 97.38 164 LEU A C 1
ATOM 1290 O O . LEU A 1 164 ? -1.305 6.461 -5.723 1.00 97.38 164 LEU A O 1
ATOM 1294 N N . ALA A 1 165 ? -1.854 4.327 -5.265 1.00 97.44 165 ALA A N 1
ATOM 1295 C CA . ALA A 1 165 ? -2.824 4.158 -6.338 1.00 97.44 165 ALA A CA 1
ATOM 1296 C C . ALA A 1 165 ? -4.189 3.762 -5.765 1.00 97.44 165 ALA A C 1
ATOM 1298 O O . ALA A 1 165 ? -4.284 2.877 -4.919 1.00 97.44 165 ALA A O 1
ATOM 1299 N N . PHE A 1 166 ? -5.257 4.403 -6.237 1.00 95.69 166 PHE A N 1
ATOM 1300 C CA . PHE A 1 166 ? -6.647 4.090 -5.855 1.00 95.69 166 PHE A CA 1
ATOM 1301 C C . PHE A 1 166 ? -7.406 3.344 -6.963 1.00 95.69 166 PHE A C 1
ATOM 1303 O O . PHE A 1 166 ? -8.613 3.141 -6.886 1.00 95.69 166 PHE A O 1
ATOM 1310 N N . ALA A 1 167 ? -6.679 2.939 -8.000 1.00 96.56 167 ALA A N 1
ATOM 1311 C CA . ALA A 1 167 ? -7.136 2.127 -9.112 1.00 96.56 167 ALA A CA 1
ATOM 1312 C C . ALA A 1 167 ? -6.054 1.089 -9.425 1.00 96.56 167 ALA A C 1
ATOM 1314 O O . ALA A 1 167 ? -4.938 1.189 -8.915 1.00 96.56 167 ALA A O 1
ATOM 1315 N N . ASN A 1 168 ? -6.360 0.142 -10.310 1.00 97.50 168 ASN A N 1
ATOM 1316 C CA . ASN A 1 168 ? -5.430 -0.903 -10.741 1.00 97.50 168 ASN A CA 1
ATOM 1317 C C . ASN A 1 168 ? -4.354 -0.409 -11.733 1.00 97.50 168 ASN A C 1
ATOM 1319 O O . ASN A 1 168 ? -3.973 -1.108 -12.672 1.00 97.50 168 ASN A O 1
ATOM 1323 N N . GLN A 1 169 ? -3.923 0.841 -11.569 1.00 97.62 169 GLN A N 1
ATOM 1324 C CA . GLN A 1 169 ? -2.932 1.480 -12.417 1.00 97.62 169 GLN A CA 1
ATOM 1325 C C . GLN A 1 169 ? -2.185 2.592 -11.680 1.00 97.62 169 GLN A C 1
ATOM 1327 O O . GLN A 1 169 ? -2.755 3.280 -10.828 1.00 97.62 169 GLN A O 1
ATOM 1332 N N . TYR A 1 170 ? -0.925 2.809 -12.051 1.00 98.44 170 TYR A N 1
ATOM 1333 C CA . TYR A 1 170 ? -0.090 3.878 -11.506 1.00 98.44 170 TYR A CA 1
ATOM 1334 C C . TYR A 1 170 ? 0.891 4.408 -12.549 1.00 98.44 170 TYR A C 1
ATOM 1336 O O . TYR A 1 170 ? 1.620 3.640 -13.176 1.00 98.44 170 TYR A O 1
ATOM 1344 N N . ARG A 1 171 ? 0.935 5.732 -12.728 1.00 97.81 171 ARG A N 1
ATOM 1345 C CA . ARG A 1 171 ? 1.900 6.384 -13.617 1.00 97.81 171 ARG A CA 1
ATOM 1346 C C . ARG A 1 171 ? 3.155 6.740 -12.826 1.00 97.81 171 ARG A C 1
ATOM 1348 O O . ARG A 1 171 ? 3.119 7.611 -11.962 1.00 97.81 171 ARG A O 1
ATOM 1355 N N . VAL A 1 172 ? 4.266 6.107 -13.175 1.00 97.12 172 VAL A N 1
ATOM 1356 C CA . VAL A 1 172 ? 5.601 6.500 -12.723 1.00 97.12 172 VAL A CA 1
ATOM 1357 C C . VAL A 1 172 ? 6.080 7.645 -13.612 1.00 97.12 172 VAL A C 1
ATOM 1359 O O . VAL A 1 172 ? 5.993 7.559 -14.841 1.00 97.12 172 VAL A O 1
ATOM 1362 N N . VAL A 1 173 ? 6.568 8.721 -12.997 1.00 95.06 173 VAL A N 1
ATOM 1363 C CA . VAL A 1 173 ? 7.061 9.911 -13.698 1.00 95.06 173 VAL A CA 1
ATOM 1364 C C . VAL A 1 173 ? 8.473 10.209 -13.229 1.00 95.06 173 VAL A C 1
ATOM 1366 O O . VAL A 1 173 ? 8.708 10.343 -12.032 1.00 95.06 173 VAL A O 1
ATOM 1369 N N . ASP A 1 174 ? 9.383 10.311 -14.194 1.00 92.81 174 ASP A N 1
ATOM 1370 C CA . ASP A 1 174 ? 10.777 10.725 -14.020 1.00 92.81 174 ASP A CA 1
ATOM 1371 C C . ASP A 1 174 ? 11.519 10.041 -12.857 1.00 92.81 174 ASP A C 1
ATOM 1373 O O . ASP A 1 174 ? 12.346 10.659 -12.182 1.00 92.81 174 ASP A O 1
ATOM 1377 N N . LEU A 1 175 ? 11.255 8.747 -12.645 1.00 92.12 175 LEU A N 1
ATOM 1378 C CA . LEU A 1 175 ? 11.977 7.929 -11.676 1.00 92.12 175 LEU A CA 1
ATOM 1379 C C . LEU A 1 175 ? 13.453 7.886 -12.066 1.00 92.12 175 LEU A C 1
ATOM 1381 O O . LEU A 1 175 ? 13.800 7.453 -13.163 1.00 92.12 175 LEU A O 1
ATOM 1385 N N . VAL A 1 176 ? 14.313 8.352 -11.168 1.00 89.56 176 VAL A N 1
ATOM 1386 C CA . VAL A 1 176 ? 15.758 8.352 -11.383 1.00 89.56 176 VAL A CA 1
ATOM 1387 C C . VAL A 1 176 ? 16.284 6.941 -11.174 1.00 89.56 176 VAL A C 1
ATOM 1389 O O . VAL A 1 176 ? 16.058 6.362 -10.116 1.00 89.56 176 VAL A O 1
ATOM 1392 N N . VAL A 1 177 ? 16.986 6.425 -12.175 1.00 87.25 177 VAL A N 1
ATOM 1393 C CA . VAL A 1 177 ? 17.679 5.134 -12.128 1.00 87.25 177 VAL A CA 1
ATOM 1394 C C . VAL A 1 177 ? 19.085 5.310 -12.689 1.00 87.25 177 VAL A C 1
ATOM 1396 O O . VAL A 1 177 ? 19.339 6.202 -13.499 1.00 87.25 177 VAL A O 1
ATOM 1399 N N . GLU A 1 178 ? 20.014 4.481 -12.269 1.00 83.62 178 GLU A N 1
ATOM 1400 C CA . GLU A 1 178 ? 21.371 4.412 -12.774 1.00 83.62 178 GLU A CA 1
ATOM 1401 C C . GLU A 1 178 ? 21.362 3.786 -14.178 1.00 83.62 178 GLU A C 1
ATOM 1403 O O . GLU A 1 178 ? 20.651 2.818 -14.472 1.00 83.62 178 GLU A O 1
ATOM 1408 N N . ALA A 1 179 ? 22.127 4.367 -15.100 1.00 78.81 179 ALA A N 1
ATOM 1409 C CA . ALA A 1 179 ? 22.305 3.791 -16.422 1.00 78.81 179 ALA A CA 1
ATOM 1410 C C . ALA A 1 179 ? 23.048 2.462 -16.300 1.00 78.81 179 ALA A C 1
ATOM 1412 O O . ALA A 1 179 ? 23.986 2.319 -15.512 1.00 78.81 179 ALA A O 1
ATOM 1413 N N . ALA A 1 180 ? 22.654 1.497 -17.125 1.00 77.44 180 ALA A N 1
ATOM 1414 C CA . ALA A 1 180 ? 23.390 0.253 -17.220 1.00 77.44 180 ALA A CA 1
ATOM 1415 C C . ALA A 1 180 ? 24.813 0.534 -17.734 1.00 77.44 180 ALA A C 1
ATOM 1417 O O . ALA A 1 180 ? 24.994 1.309 -18.682 1.00 77.44 180 ALA A O 1
ATOM 1418 N N . GLY A 1 181 ? 25.816 -0.067 -17.089 1.00 70.25 181 GLY A N 1
ATOM 1419 C CA . GLY A 1 181 ? 27.205 0.018 -17.536 1.00 70.25 181 GLY A CA 1
ATOM 1420 C C . GLY A 1 181 ? 27.419 -0.693 -18.880 1.00 70.25 181 GLY A C 1
ATOM 1421 O O . GLY A 1 181 ? 26.580 -1.497 -19.290 1.00 70.25 181 GLY A O 1
ATOM 1422 N N . PRO A 1 182 ? 28.545 -0.446 -19.575 1.00 68.38 182 PRO A N 1
ATOM 1423 C CA . PRO A 1 182 ? 28.844 -1.110 -20.841 1.00 68.38 182 PRO A CA 1
ATOM 1424 C C . PRO A 1 182 ? 28.793 -2.638 -20.705 1.00 68.38 182 PRO A C 1
ATOM 1426 O O . PRO A 1 182 ? 29.502 -3.215 -19.881 1.00 68.38 182 PRO A O 1
ATOM 1429 N N . GLY A 1 183 ? 27.950 -3.291 -21.510 1.00 72.31 183 GLY A N 1
ATOM 1430 C CA . GLY A 1 183 ? 27.776 -4.749 -21.485 1.00 72.31 183 GLY A CA 1
ATOM 1431 C C . GLY A 1 183 ? 26.984 -5.291 -20.288 1.00 72.31 183 GLY A C 1
ATOM 1432 O O . GLY A 1 183 ? 26.988 -6.501 -20.073 1.00 72.31 183 GLY A O 1
ATOM 1433 N N . GLN A 1 184 ? 26.321 -4.428 -19.512 1.00 76.81 184 GLN A N 1
ATOM 1434 C CA . GLN A 1 184 ? 25.421 -4.816 -18.426 1.00 76.81 184 GLN A CA 1
ATOM 1435 C C . GLN A 1 184 ? 23.972 -4.448 -18.756 1.00 76.81 184 GLN A C 1
ATOM 1437 O O . GLN A 1 184 ? 23.712 -3.470 -19.456 1.00 76.81 184 GLN A O 1
ATOM 1442 N N . ASP A 1 185 ? 23.039 -5.205 -18.180 1.00 82.25 185 ASP A N 1
ATOM 1443 C CA . ASP A 1 185 ? 21.621 -4.857 -18.156 1.00 82.25 185 ASP A CA 1
ATOM 1444 C C . ASP A 1 185 ? 21.265 -4.262 -16.791 1.00 82.25 185 ASP A C 1
ATOM 1446 O O . ASP A 1 185 ? 21.574 -4.823 -15.733 1.00 82.25 185 ASP A O 1
ATOM 1450 N N . GLY A 1 186 ? 20.592 -3.119 -16.818 1.00 84.19 186 GLY A N 1
ATOM 1451 C CA . GLY A 1 186 ? 19.926 -2.535 -15.670 1.00 84.19 186 GLY A CA 1
ATOM 1452 C C . GLY A 1 186 ? 18.575 -3.205 -15.425 1.00 84.19 186 GLY A C 1
ATOM 1453 O O . GLY A 1 186 ? 17.907 -3.688 -16.347 1.00 84.19 186 GLY A O 1
ATOM 1454 N N . ARG A 1 187 ? 18.157 -3.235 -14.158 1.00 88.44 187 ARG A N 1
ATOM 1455 C CA . ARG A 1 187 ? 16.860 -3.774 -13.750 1.00 88.44 187 ARG A CA 1
ATOM 1456 C C . ARG A 1 187 ? 16.204 -2.866 -12.720 1.00 88.44 187 ARG A C 1
ATOM 1458 O O . ARG A 1 187 ? 16.769 -2.595 -11.664 1.00 88.44 187 ARG A O 1
ATOM 1465 N N . VAL A 1 188 ? 14.959 -2.493 -12.997 1.00 91.38 188 VAL A N 1
ATOM 1466 C CA . VAL A 1 188 ? 14.051 -1.906 -12.006 1.00 91.38 188 VAL A CA 1
ATOM 1467 C C . VAL A 1 188 ? 12.962 -2.921 -11.704 1.00 91.38 188 VAL A C 1
ATOM 1469 O O . VAL A 1 188 ? 12.315 -3.421 -12.622 1.00 91.38 188 VAL A O 1
ATOM 1472 N N . GLU A 1 189 ? 12.740 -3.232 -10.433 1.00 94.62 189 GLU A N 1
ATOM 1473 C CA . GLU A 1 189 ? 11.606 -4.050 -10.001 1.00 94.62 189 GLU A CA 1
ATOM 1474 C C . GLU A 1 189 ? 10.566 -3.163 -9.325 1.00 94.62 189 GLU A C 1
ATOM 1476 O O . GLU A 1 189 ? 10.855 -2.480 -8.348 1.00 94.62 189 GLU A O 1
ATOM 1481 N N . PHE A 1 190 ? 9.347 -3.174 -9.848 1.00 96.25 190 PHE A N 1
ATOM 1482 C CA . PHE A 1 190 ? 8.191 -2.524 -9.255 1.00 96.25 190 PHE A CA 1
ATOM 1483 C C . PHE A 1 190 ? 7.436 -3.513 -8.382 1.00 96.25 190 PHE A C 1
ATOM 1485 O O . PHE A 1 190 ? 7.194 -4.655 -8.777 1.00 96.25 190 PHE A O 1
ATOM 1492 N N . LEU A 1 191 ? 7.035 -3.042 -7.208 1.00 96.56 191 LEU A N 1
ATOM 1493 C CA . LEU A 1 191 ? 6.277 -3.800 -6.230 1.00 96.56 191 LEU A CA 1
ATOM 1494 C C . LEU A 1 191 ? 4.955 -3.088 -5.950 1.00 96.56 191 LEU A C 1
ATOM 1496 O O . LEU A 1 191 ? 4.934 -1.880 -5.709 1.00 96.56 191 LEU A O 1
ATOM 1500 N N . VAL A 1 192 ? 3.860 -3.842 -5.943 1.00 97.12 192 VAL A N 1
ATOM 1501 C CA . VAL A 1 192 ? 2.513 -3.339 -5.665 1.00 97.12 192 VAL A CA 1
ATOM 1502 C C . VAL A 1 192 ? 1.980 -4.042 -4.422 1.00 97.12 192 VAL A C 1
ATOM 1504 O O . VAL A 1 192 ? 1.602 -5.212 -4.461 1.00 97.12 192 VAL A O 1
ATOM 1507 N N . GLU A 1 193 ? 1.965 -3.321 -3.308 1.00 95.38 193 GLU A N 1
ATOM 1508 C CA . GLU A 1 193 ? 1.408 -3.768 -2.032 1.00 95.38 193 GLU A CA 1
ATOM 1509 C C . GLU A 1 193 ? -0.085 -3.407 -1.989 1.00 95.38 193 GLU A C 1
ATOM 1511 O O . GLU A 1 193 ? -0.415 -2.214 -2.016 1.00 95.38 193 GLU A O 1
ATOM 1516 N N . PRO A 1 194 ? -1.008 -4.382 -1.909 1.00 94.25 194 PRO A N 1
ATOM 1517 C CA . PRO A 1 194 ? -2.408 -4.080 -1.648 1.00 94.25 194 PRO A CA 1
ATOM 1518 C C . PRO A 1 194 ? -2.564 -3.616 -0.197 1.00 94.25 194 PRO A C 1
ATOM 1520 O O . PRO A 1 194 ? -1.995 -4.210 0.716 1.00 94.25 194 PRO A O 1
ATOM 1523 N N . VAL A 1 195 ? -3.346 -2.559 0.026 1.00 90.56 195 VAL A N 1
ATOM 1524 C CA . VAL A 1 195 ? -3.713 -2.088 1.367 1.00 90.56 195 VAL A CA 1
ATOM 1525 C C . VAL A 1 195 ? -5.170 -2.478 1.620 1.00 90.56 195 VAL A C 1
ATOM 1527 O O . VAL A 1 195 ? -6.065 -1.865 1.028 1.00 90.56 195 VAL A O 1
ATOM 1530 N N . PRO A 1 196 ? -5.433 -3.482 2.475 1.00 86.12 196 PRO A N 1
ATOM 1531 C CA . PRO A 1 196 ? -6.781 -3.899 2.851 1.00 86.12 196 PRO A CA 1
ATOM 1532 C C . PRO A 1 196 ? -7.571 -2.742 3.461 1.00 86.12 196 PRO A C 1
ATOM 1534 O O . PRO A 1 196 ? -6.996 -1.750 3.923 1.00 86.12 196 PRO A O 1
ATOM 1537 N N . ARG A 1 197 ? -8.901 -2.847 3.483 1.00 82.25 197 ARG A N 1
ATOM 1538 C CA . ARG A 1 197 ? -9.751 -1.796 4.076 1.00 82.25 197 ARG A CA 1
ATOM 1539 C C . ARG A 1 197 ? -9.475 -1.608 5.561 1.00 82.25 197 ARG A C 1
ATOM 1541 O O . ARG A 1 197 ? -9.493 -0.486 6.053 1.00 82.25 197 ARG A O 1
ATOM 1548 N N . GLU A 1 198 ? -9.137 -2.703 6.214 1.00 78.38 198 GLU A N 1
ATOM 1549 C CA . GLU A 1 198 ? -8.726 -2.816 7.603 1.00 78.38 198 GLU A CA 1
ATOM 1550 C C . GLU A 1 198 ? -7.281 -2.325 7.835 1.00 78.38 198 GLU A C 1
ATOM 1552 O O . GLU A 1 198 ? -6.776 -2.392 8.947 1.00 78.38 198 GLU A O 1
ATOM 1557 N N . GLY A 1 199 ? -6.572 -1.859 6.798 1.00 73.62 199 GLY A N 1
ATOM 1558 C CA . GLY A 1 199 ? -5.306 -1.126 6.922 1.00 73.62 199 GLY A CA 1
ATOM 1559 C C . GLY A 1 199 ? -4.093 -1.923 7.415 1.00 73.62 199 GLY A C 1
ATOM 1560 O O . GLY A 1 199 ? -3.032 -1.333 7.634 1.00 73.62 199 GLY A O 1
ATOM 1561 N N . PHE A 1 200 ? -4.210 -3.240 7.581 1.00 75.31 200 PHE A N 1
ATOM 1562 C CA . PHE A 1 200 ? -3.139 -4.074 8.123 1.00 75.31 200 PHE A CA 1
ATOM 1563 C C . PHE A 1 200 ? -2.006 -4.361 7.119 1.00 75.31 200 PHE A C 1
ATOM 1565 O O . PHE A 1 200 ? -2.156 -4.233 5.903 1.00 75.31 200 PHE A O 1
ATOM 1572 N N . LEU A 1 201 ? -0.840 -4.755 7.649 1.00 76.56 201 LEU A N 1
ATOM 1573 C CA . LEU A 1 201 ? 0.384 -4.998 6.874 1.00 76.56 201 LEU A CA 1
ATOM 1574 C C . LEU A 1 201 ? 0.318 -6.306 6.091 1.00 76.56 201 LEU A C 1
ATOM 1576 O O . LEU A 1 201 ? 0.422 -7.375 6.680 1.00 76.56 201 LEU A O 1
ATOM 1580 N N . VAL A 1 202 ? 0.241 -6.233 4.768 1.00 82.75 202 VAL A N 1
ATOM 1581 C CA . VAL A 1 202 ? 0.190 -7.416 3.904 1.00 82.75 202 VAL A CA 1
ATOM 1582 C C . VAL A 1 202 ? 1.577 -8.059 3.739 1.00 82.75 202 VAL A C 1
ATOM 1584 O O . VAL A 1 202 ? 2.526 -7.350 3.393 1.00 82.75 202 VAL A O 1
ATOM 1587 N N . PRO A 1 203 ? 1.726 -9.390 3.929 1.00 84.31 203 PRO A N 1
ATOM 1588 C CA . PRO A 1 203 ? 2.980 -10.086 3.651 1.00 84.31 203 PRO A CA 1
ATOM 1589 C C . PRO A 1 203 ? 3.443 -9.895 2.206 1.00 84.31 203 PRO A C 1
ATOM 1591 O O . PRO A 1 203 ? 2.639 -9.917 1.278 1.00 84.31 203 PRO A O 1
ATOM 1594 N N . GLN A 1 204 ? 4.757 -9.802 2.000 1.00 85.62 204 GLN A N 1
ATOM 1595 C CA . GLN A 1 204 ? 5.336 -9.520 0.682 1.00 85.62 204 GLN A CA 1
ATOM 1596 C C . GLN A 1 204 ? 5.090 -10.617 -0.374 1.00 85.62 204 GLN A C 1
ATOM 1598 O O . GLN A 1 204 ? 5.302 -10.382 -1.562 1.00 85.62 204 GLN A O 1
ATOM 1603 N N . ALA A 1 205 ? 4.666 -11.813 0.047 1.00 87.12 205 ALA A N 1
ATOM 1604 C CA . ALA A 1 205 ? 4.243 -12.885 -0.855 1.00 87.12 205 ALA A CA 1
ATOM 1605 C C . ALA A 1 205 ? 2.983 -12.507 -1.656 1.00 87.12 205 ALA A C 1
ATOM 1607 O O . ALA A 1 205 ? 2.856 -12.898 -2.811 1.00 87.12 205 ALA A O 1
ATOM 1608 N N . GLU A 1 206 ? 2.104 -11.683 -1.077 1.00 91.00 206 GLU A N 1
ATOM 1609 C CA . GLU A 1 206 ? 0.858 -11.239 -1.717 1.00 91.00 206 GLU A CA 1
ATOM 1610 C C . GLU A 1 206 ? 1.043 -9.986 -2.585 1.00 91.00 206 GLU A C 1
ATOM 1612 O O . GLU A 1 206 ? 0.104 -9.500 -3.219 1.00 91.00 206 GLU A O 1
ATOM 1617 N N . TRP A 1 207 ? 2.252 -9.422 -2.599 1.00 94.62 207 TRP A N 1
ATOM 1618 C CA . TRP A 1 207 ? 2.549 -8.237 -3.389 1.00 94.62 207 TRP A CA 1
ATOM 1619 C C . TRP A 1 207 ? 2.727 -8.623 -4.852 1.00 94.62 207 TRP A C 1
ATOM 1621 O O . TRP A 1 207 ? 3.353 -9.632 -5.178 1.00 94.62 207 TRP A O 1
ATOM 1631 N N . GLY A 1 208 ? 2.225 -7.767 -5.732 1.00 95.94 208 GLY A N 1
ATOM 1632 C CA . GLY A 1 208 ? 2.420 -7.897 -7.167 1.00 95.94 208 GLY A CA 1
ATOM 1633 C C . GLY A 1 208 ? 3.803 -7.392 -7.554 1.00 95.94 208 GLY A C 1
ATOM 1634 O O . GLY A 1 208 ? 4.326 -6.470 -6.923 1.00 95.94 208 GLY A O 1
ATOM 1635 N N . ARG A 1 209 ? 4.407 -7.993 -8.581 1.00 95.75 209 ARG A N 1
ATOM 1636 C CA . ARG A 1 209 ? 5.779 -7.682 -8.996 1.00 95.75 209 ARG A CA 1
ATOM 1637 C C . ARG A 1 209 ? 5.888 -7.588 -10.506 1.00 95.75 209 ARG A C 1
ATOM 1639 O O . ARG A 1 209 ? 5.367 -8.449 -11.207 1.00 95.75 209 ARG A O 1
ATOM 1646 N N . ALA A 1 210 ? 6.624 -6.595 -10.988 1.00 95.88 210 ALA A N 1
ATOM 1647 C CA . ALA A 1 210 ? 7.023 -6.508 -12.386 1.00 95.88 210 ALA A CA 1
ATOM 1648 C C . ALA A 1 210 ? 8.456 -5.992 -12.494 1.00 95.88 210 ALA A C 1
ATOM 1650 O O . ALA A 1 210 ? 8.808 -5.003 -11.858 1.00 95.88 210 ALA A O 1
ATOM 1651 N N . ALA A 1 211 ? 9.278 -6.643 -13.312 1.00 93.50 211 ALA A N 1
ATOM 1652 C CA . ALA A 1 211 ? 10.640 -6.201 -13.582 1.00 93.50 211 ALA A CA 1
ATOM 1653 C C . ALA A 1 211 ? 10.728 -5.572 -14.977 1.00 93.50 211 ALA A C 1
ATOM 1655 O O . ALA A 1 211 ? 10.281 -6.163 -15.959 1.00 93.50 211 ALA A O 1
ATOM 1656 N N . LEU A 1 212 ? 11.332 -4.389 -15.058 1.00 92.69 212 LEU A N 1
ATOM 1657 C CA . LEU A 1 212 ? 11.735 -3.752 -16.303 1.00 92.69 212 LEU A CA 1
ATOM 1658 C C . LEU A 1 212 ? 13.246 -3.923 -16.464 1.00 92.69 212 LEU A C 1
ATOM 1660 O O . LEU A 1 212 ? 14.023 -3.382 -15.675 1.00 92.69 212 LEU A O 1
ATOM 1664 N N . LEU A 1 213 ? 13.644 -4.674 -17.487 1.00 90.62 213 LEU A N 1
ATOM 1665 C CA . LEU A 1 213 ? 15.035 -4.805 -17.908 1.00 90.62 213 LEU A CA 1
ATOM 1666 C C . LEU A 1 213 ? 15.341 -3.749 -18.970 1.00 90.62 213 LEU A C 1
ATOM 1668 O O . LEU A 1 213 ? 14.518 -3.500 -19.853 1.00 90.62 213 LEU A O 1
ATOM 1672 N N . TYR A 1 214 ? 16.513 -3.135 -18.880 1.00 86.06 214 TYR A N 1
ATOM 1673 C CA . TYR A 1 214 ? 16.986 -2.164 -19.857 1.00 86.06 214 TYR A CA 1
ATOM 1674 C C . TYR A 1 214 ? 18.492 -2.308 -20.043 1.00 86.06 214 TYR A C 1
ATOM 1676 O O . TYR A 1 214 ? 19.250 -2.336 -19.080 1.00 86.06 214 TYR A O 1
ATOM 1684 N N . SER A 1 215 ? 18.934 -2.373 -21.288 1.00 81.06 215 SER A N 1
ATOM 1685 C CA . SER A 1 215 ? 20.341 -2.209 -21.638 1.00 81.06 215 SER A CA 1
ATOM 1686 C C . SER A 1 215 ? 20.650 -0.720 -21.810 1.00 81.06 215 SER A C 1
ATOM 1688 O O . SER A 1 215 ? 19.727 0.091 -21.961 1.00 81.06 215 SER A O 1
ATOM 1690 N N . SER A 1 216 ? 21.931 -0.338 -21.802 1.00 64.12 216 SER A N 1
ATOM 1691 C CA . SER A 1 216 ? 22.330 1.040 -22.116 1.00 64.12 216 SER A CA 1
ATOM 1692 C C . SER A 1 216 ? 21.629 1.500 -23.407 1.00 64.12 216 SER A C 1
ATOM 1694 O O . SER A 1 216 ? 21.644 0.759 -24.396 1.00 64.12 216 SER A O 1
ATOM 1696 N N . PRO A 1 217 ? 20.964 2.669 -23.410 1.00 54.94 217 PRO A N 1
ATOM 1697 C CA . PRO A 1 217 ? 20.387 3.195 -24.632 1.00 54.94 217 PRO A CA 1
ATOM 1698 C C . PRO A 1 217 ? 21.530 3.602 -25.566 1.00 54.94 217 PRO A C 1
ATOM 1700 O O . PRO A 1 217 ? 22.495 4.228 -25.126 1.00 54.94 217 PRO A O 1
ATOM 1703 N N . TRP A 1 218 ? 21.411 3.168 -26.817 1.00 49.00 218 TRP A N 1
ATOM 1704 C CA . TRP A 1 218 ? 22.260 3.521 -27.953 1.00 49.00 218 TRP A CA 1
ATOM 1705 C C . TRP A 1 218 ? 22.388 5.035 -28.137 1.00 49.00 218 TRP A C 1
ATOM 1707 O O . TRP A 1 218 ? 21.374 5.738 -27.908 1.00 49.00 218 TRP A O 1
#

Radius of gyration: 25.01 Å; chains: 1; bounding box: 82×38×72 Å

Organism: Marmota monax (NCBI:txid9995)

Sequence (218 aa):
MPPSPAETGSRQSLQPLQVPPTKLARWAGRCGQPLSGGWIQRCYEVSLRGCLLQDLFVNFSRPPGSRKEESFACRLGEIQVVDADSLLAPLHQVQDVTVSQVRWQQPAPVLEGRPVRLRLSCLLHWSYLLLQVRCFRVHCWEGTRSDSPSREPAGPEKPTFLGLAFANQYRVVDLVVEAAGPGQDGRVEFLVEPVPREGFLVPQAEWGRAALLYSSPW

Secondary structure (DSSP, 8-state):
-PPPPP---PPP-PPBPSS--GGGHHHHTTTTSBPGGG-B---B----SS-----------PPTT--S---------------TTGGGSPPPPPEEEEEEEEEEEPPP---SSSPPEEEEEEEEEEE--GGGEEEEEEEEEEEE----TT----S-PPPEEEEEESSSEEEEEEEEEEPPPTT-EEEEEEEEEEEETT-----GGGSEEEEEEEEPP-

InterPro domains:
  IPR057882 Cytosolic endo-beta-N-acetylglucosaminidase, C-terminal domain [PF25529] (88-215)